Protein 8HHJ (pdb70)

Nearest PDB structures (foldseek):
  8hhj-assembly1_A  TM=1.010E+00  e=1.169E-21  Neisseria meningitidis
  5ho5-assembly1_B  TM=6.424E-01  e=5.620E-02  Magnetospira sp. QH-2
  5hok-assembly1_D-2  TM=6.418E-01  e=5.620E-02  Magnetospira sp. QH-2
  6h5u-assembly2_B  TM=6.075E-01  e=4.919E-02  Magnetospirillum gryphiswaldense
  6g6i-assembly1_A-2  TM=5.290E-01  e=1.250E-01  Magnetospirillum gryphiswaldense

Sequence (200 aa):
LPSWLRVGMNIAMLGMIHSDIRLITVDYEERRRFLKIKNYLSREAITEDHEDMEYLITELWSMCGEYFDEADFECIYSNHSSMELNQINGAVFRRKELIIGTKIHDGAQGKHISGHRNYIEGKSTLNQNINPQELLNGIHSGAYPVISKGARRNPVVDFGYPIGSDGKSGLSTNFGTIHSGKNGVHIVPANPKTIKKVQL

Organism: Neisseria meningitidis (NCBI:txid487)

Foldseek 3Di:
DDPLQLVLLVVLCVPPDDPFFAWWFWDADQVQLEIEIETEGQDDDDVVVVVSVVSSVVSSCVRPVVRHDYYYYYYHHDPDDLVVRVPDPGTSDHDDDDD/DFLDALCLVQQCADPPRPNHDPLAWHFDNPADFNVVSVCDVVVQWDFDDADPPRWTKIQNPDWGTAGSPPRDTARMWTWDQDPSGIHTGGDDVCVVVVDDD

InterPro domains:
  IPR058702 MafI2-like [PF26541] (6-100)

Solvent-accessible surface area: 10085 Å² total; per-residue (Å²): 85,46,89,23,0,114,62,0,0,92,20,1,19,70,71,27,67,52,92,46,2,16,0,0,2,1,58,53,77,117,215,151,31,14,0,36,0,54,3,25,0,39,54,121,42,76,105,84,2,90,52,37,0,51,52,2,0,1,7,0,13,0,3,0,3,15,69,0,68,60,0,57,29,76,24,48,99,10,117,118,67,19,117,88,2,76,117,50,125,16,33,27,52,60,75,205,36,173,155,81,27,86,153,31,52,78,25,7,1,0,40,1,41,74,75,39,203,48,48,52,133,30,7,4,23,6,52,188,133,22,70,18,60,115,5,0,78,8,17,90,91,59,65,44,73,76,77,48,116,0,1,68,188,14,30,0,0,43,8,55,87,71,0,1,39,2,31,63,43,57,94,67,3,47,25,0,0,0,19,54,40,156,94,14,0,3,0,1,0,0,0,27,64,12,26,155,111,117,112,224

Structure (mmCIF, N/CA/C/O backbone):
data_8HHJ
#
_entry.id   8HHJ
#
_cell.length_a   78.667
_cell.length_b   39.792
_cell.length_c   65.547
_cell.angle_alpha   90.00
_cell.angle_beta   109.16
_cell.angle_gamma   90.00
#
_symmetry.space_group_name_H-M   'C 1 2 1'
#
loop_
_entity.id
_entity.type
_entity.pdbx_description
1 polymer 'MafB2 immunity protein'
2 polymer 'MafB2 toxin'
3 water water
#
loop_
_atom_site.group_PDB
_atom_site.id
_atom_site.type_symbol
_atom_site.label_atom_id
_atom_site.label_alt_id
_atom_site.label_comp_id
_atom_site.label_asym_id
_atom_site.label_entity_id
_atom_site.label_seq_id
_atom_site.pdbx_PDB_ins_code
_atom_site.Cartn_x
_atom_site.Cartn_y
_atom_site.Cartn_z
_atom_site.occupancy
_atom_site.B_iso_or_equiv
_atom_site.auth_seq_id
_atom_site.auth_comp_id
_atom_site.auth_asym_id
_atom_site.auth_atom_id
_atom_site.pdbx_PDB_model_num
ATOM 1 N N . LEU A 1 5 ? 29.130 24.565 -2.898 1.00 19.80 5 LEU A N 1
ATOM 2 C CA . LEU A 1 5 ? 29.706 24.573 -1.555 1.00 18.15 5 LEU A CA 1
ATOM 3 C C . LEU A 1 5 ? 30.699 25.694 -1.415 1.00 17.23 5 LEU A C 1
ATOM 4 O O . LEU A 1 5 ? 31.515 25.913 -2.308 1.00 18.29 5 LEU A O 1
ATOM 9 N N . PRO A 1 6 ? 30.673 26.382 -0.277 1.00 16.54 6 PRO A N 1
ATOM 10 C CA . PRO A 1 6 ? 31.658 27.441 -0.045 1.00 16.39 6 PRO A CA 1
ATOM 11 C C . PRO A 1 6 ? 33.064 26.879 0.103 1.00 14.52 6 PRO A C 1
ATOM 12 O O . PRO A 1 6 ? 33.279 25.756 0.574 1.00 14.18 6 PRO A O 1
ATOM 16 N N . SER A 1 7 ? 34.041 27.690 -0.298 1.00 16.82 7 SER A N 1
ATOM 17 C CA . SER A 1 7 ? 35.421 27.220 -0.305 1.00 16.97 7 SER A CA 1
ATOM 18 C C . SER A 1 7 ? 35.907 26.870 1.093 1.00 15.52 7 SER A C 1
ATOM 19 O O . SER A 1 7 ? 36.661 25.905 1.259 1.00 14.93 7 SER A O 1
ATOM 22 N N . TRP A 1 8 ? 35.479 27.621 2.119 1.00 14.14 8 TRP A N 1
ATOM 23 C CA . TRP A 1 8 ? 35.958 27.339 3.471 1.00 13.83 8 TRP A CA 1
ATOM 24 C C . TRP A 1 8 ? 35.608 25.928 3.884 1.00 14.02 8 TRP A C 1
ATOM 25 O O . TRP A 1 8 ? 36.385 25.279 4.595 1.00 12.93 8 TRP A O 1
ATOM 36 N N . LEU A 1 9 ? 34.449 25.443 3.446 1.00 12.88 9 LEU A N 1
ATOM 37 C CA . LEU A 1 9 ? 33.971 24.133 3.856 1.00 13.42 9 LEU A CA 1
ATOM 38 C C . LEU A 1 9 ? 34.711 23.029 3.119 1.00 13.27 9 LEU A C 1
ATOM 39 O O . LEU A 1 9 ? 35.051 22.004 3.720 1.00 12.43 9 LEU A O 1
ATOM 44 N N . ARG A 1 10 ? 35.041 23.244 1.847 1.00 11.92 10 ARG A N 1
ATOM 45 C CA . ARG A 1 10 ? 35.859 22.261 1.143 1.00 11.31 10 ARG A CA 1
ATOM 46 C C . ARG A 1 10 ? 37.278 22.218 1.709 1.00 12.14 10 ARG A C 1
ATOM 47 O O . ARG A 1 10 ? 37.868 21.132 1.829 1.00 11.67 10 ARG A O 1
ATOM 55 N N . VAL A 1 11 ? 37.834 23.376 2.093 1.00 11.60 11 VAL A N 1
ATOM 56 C CA . VAL A 1 11 ? 39.148 23.397 2.749 1.00 12.38 11 VAL A CA 1
ATOM 57 C C . VAL A 1 11 ? 39.089 22.657 4.078 1.00 11.44 11 VAL A C 1
ATOM 58 O O . VAL A 1 11 ? 39.903 21.762 4.357 1.00 11.70 11 VAL A O 1
ATOM 62 N N . GLY A 1 12 ? 38.118 23.020 4.923 1.00 12.37 12 GLY A N 1
ATOM 63 C CA . GLY A 1 12 ? 38.034 22.411 6.240 1.00 12.95 12 GLY A CA 1
ATOM 64 C C . GLY A 1 12 ? 37.829 20.911 6.180 1.00 11.01 12 GLY A C 1
ATOM 65 O O . GLY A 1 12 ? 38.478 20.165 6.915 1.00 11.56 12 GLY A O 1
ATOM 66 N N . MET A 1 13 ? 36.938 20.449 5.297 1.00 11.52 13 MET A N 1
ATOM 67 C CA . MET A 1 13 ? 36.726 19.010 5.145 1.00 11.79 13 MET A CA 1
ATOM 68 C C . MET A 1 13 ? 37.944 18.320 4.541 1.00 11.24 13 MET A C 1
ATOM 69 O O . MET A 1 13 ? 38.274 17.188 4.925 1.00 12.21 13 MET A O 1
ATOM 74 N N . ASN A 1 14 ? 38.629 18.974 3.601 1.00 11.80 14 ASN A N 1
ATOM 75 C CA . ASN A 1 14 ? 39.835 18.376 3.036 1.00 11.68 14 ASN A CA 1
ATOM 76 C C . ASN A 1 14 ? 40.848 18.044 4.127 1.00 12.19 14 ASN A C 1
ATOM 77 O O . ASN A 1 14 ? 41.431 16.953 4.135 1.00 12.23 14 ASN A O 1
ATOM 82 N N . ILE A 1 15 ? 41.079 18.979 5.054 1.00 11.75 15 ILE A N 1
ATOM 83 C CA . ILE A 1 15 ? 42.044 18.754 6.127 1.00 11.21 15 ILE A CA 1
ATOM 84 C C . ILE A 1 15 ? 41.495 17.759 7.141 1.00 12.40 15 ILE A C 1
ATOM 85 O O . ILE A 1 15 ? 42.195 16.834 7.573 1.00 13.08 15 ILE A O 1
ATOM 90 N N . ALA A 1 16 ? 40.236 17.930 7.545 1.00 12.10 16 ALA A N 1
ATOM 91 C CA . ALA A 1 16 ? 39.683 17.070 8.586 1.00 12.02 16 ALA A CA 1
ATOM 92 C C . ALA A 1 16 ? 39.586 15.622 8.142 1.00 13.03 16 ALA A C 1
ATOM 93 O O . ALA A 1 16 ? 39.699 14.716 8.978 1.00 13.87 16 ALA A O 1
ATOM 95 N N . MET A 1 17 ? 39.367 15.372 6.852 1.00 12.69 17 MET A N 1
ATOM 96 C CA . MET A 1 17 ? 39.257 13.989 6.401 1.00 10.75 17 MET A CA 1
ATOM 97 C C . MET A 1 17 ? 40.604 13.285 6.295 1.00 11.97 17 MET A C 1
ATOM 98 O O . MET A 1 17 ? 40.621 12.053 6.119 1.00 12.40 17 MET A O 1
ATOM 103 N N . LEU A 1 18 ? 41.724 14.009 6.410 1.00 11.64 18 LEU A N 1
ATOM 104 C CA . LEU A 1 18 ? 43.028 13.352 6.399 1.00 12.38 18 LEU A CA 1
ATOM 105 C C . LEU A 1 18 ? 43.096 12.326 7.521 1.00 11.65 18 LEU A C 1
ATOM 106 O O . LEU A 1 18 ? 42.836 12.638 8.687 1.00 13.38 18 LEU A O 1
ATOM 111 N N . GLY A 1 19 ? 43.387 11.090 7.147 1.00 11.29 19 GLY A N 1
ATOM 112 C CA . GLY A 1 19 ? 43.573 10.014 8.092 1.00 11.46 19 GLY A CA 1
ATOM 113 C C . GLY A 1 19 ? 42.322 9.305 8.566 1.00 12.82 19 GLY A C 1
ATOM 114 O O . GLY A 1 19 ? 42.438 8.410 9.411 1.00 15.46 19 GLY A O 1
ATOM 115 N N . MET A 1 20 ? 41.131 9.649 8.062 1.00 12.66 20 MET A N 1
ATOM 116 C CA . MET A 1 20 ? 39.939 8.920 8.475 1.00 12.92 20 MET A CA 1
ATOM 117 C C . MET A 1 20 ? 39.158 8.296 7.326 1.00 13.62 20 MET A C 1
ATOM 118 O O . MET A 1 20 ? 38.125 7.669 7.590 1.00 14.17 20 MET A O 1
ATOM 123 N N . ILE A 1 21 ? 39.628 8.396 6.082 1.00 12.77 21 ILE A N 1
ATOM 124 C CA . ILE A 1 21 ? 38.937 7.755 4.964 1.00 12.29 21 ILE A CA 1
ATOM 125 C C . ILE A 1 21 ? 39.360 6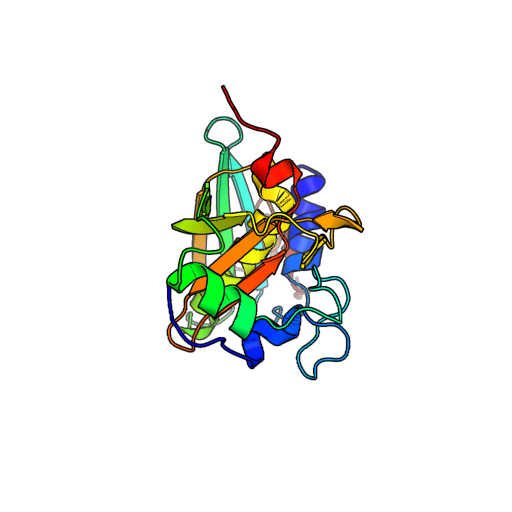.294 4.882 1.00 14.53 21 ILE A C 1
ATOM 126 O O . ILE A 1 21 ? 40.530 5.988 4.645 1.00 16.25 21 ILE A O 1
ATOM 131 N N . HIS A 1 22 ? 38.394 5.394 5.017 1.00 15.49 22 HIS A N 1
ATOM 132 C CA . HIS A 1 22 ? 38.623 3.966 4.843 1.00 15.83 22 HIS A CA 1
ATOM 133 C C . HIS A 1 22 ? 37.811 3.467 3.651 1.00 15.46 22 HIS A C 1
ATOM 134 O O . HIS A 1 22 ? 36.949 4.169 3.112 1.00 14.73 22 HIS A O 1
ATOM 141 N N . SER A 1 23 ? 38.084 2.217 3.264 1.00 18.51 23 SER A N 1
ATOM 142 C CA . SER A 1 23 ? 37.601 1.686 1.996 1.00 18.13 23 SER A CA 1
ATOM 143 C C . SER A 1 23 ? 36.087 1.507 1.947 1.00 17.28 23 SER A C 1
ATOM 144 O O . SER A 1 23 ? 35.540 1.367 0.852 1.00 18.87 23 SER A O 1
ATOM 147 N N . ASP A 1 24 ? 35.403 1.507 3.085 1.00 16.88 24 ASP A N 1
ATOM 148 C CA . ASP A 1 24 ? 33.960 1.323 3.093 1.00 17.01 24 ASP A CA 1
ATOM 149 C C . ASP A 1 24 ? 33.190 2.633 3.047 1.00 14.58 24 ASP A C 1
ATOM 150 O O . ASP A 1 24 ? 31.958 2.612 3.091 1.00 17.14 24 ASP A O 1
ATOM 155 N N . ILE A 1 25 ? 33.872 3.779 2.988 1.00 13.52 25 ILE A N 1
ATOM 156 C CA . ILE A 1 25 ? 33.170 5.044 2.777 1.00 13.37 25 ILE A CA 1
ATOM 157 C C . ILE A 1 25 ? 32.938 5.235 1.287 1.00 13.04 25 ILE A C 1
ATOM 158 O O . ILE A 1 25 ? 33.890 5.307 0.500 1.00 14.26 25 ILE A O 1
ATOM 163 N N . ARG A 1 26 ? 31.670 5.346 0.894 1.00 13.35 26 ARG A N 1
ATOM 164 C CA . ARG A 1 26 ? 31.345 5.595 -0.506 1.00 14.36 26 ARG A CA 1
ATOM 165 C C . ARG A 1 26 ? 31.284 7.084 -0.839 1.00 13.10 26 ARG A C 1
ATOM 166 O O . ARG A 1 26 ? 31.664 7.487 -1.946 1.00 13.59 26 ARG A O 1
ATOM 174 N N . LEU A 1 27 ? 30.811 7.906 0.101 1.00 11.69 27 LEU A N 1
ATOM 175 C CA . LEU A 1 27 ? 30.443 9.286 -0.171 1.00 11.84 27 LEU A CA 1
ATOM 176 C C . LEU A 1 27 ? 30.327 10.000 1.167 1.00 11.20 27 LEU A C 1
ATOM 177 O O . LEU A 1 27 ? 29.745 9.457 2.103 1.00 13.08 27 LEU A O 1
ATOM 182 N N . ILE A 1 28 ? 30.888 11.206 1.262 1.00 13.67 28 ILE A N 1
ATOM 183 C CA . ILE A 1 28 ? 30.608 12.101 2.380 1.00 11.95 28 ILE A CA 1
ATOM 184 C C . ILE A 1 28 ? 30.056 13.379 1.787 1.00 12.41 28 ILE A C 1
ATOM 185 O O . ILE A 1 28 ? 30.663 13.949 0.877 1.00 13.04 28 ILE A O 1
ATOM 190 N N . THR A 1 29 ? 28.884 13.785 2.259 1.00 11.80 29 THR A N 1
ATOM 191 C CA . THR A 1 29 ? 28.274 15.045 1.854 1.00 12.92 29 THR A CA 1
ATOM 192 C C . THR A 1 29 ? 28.179 15.985 3.041 1.00 13.06 29 THR A C 1
ATOM 193 O O . THR A 1 29 ? 28.162 15.567 4.203 1.00 12.97 29 THR A O 1
ATOM 197 N N . VAL A 1 30 ? 28.085 17.271 2.724 1.00 13.87 30 VAL A N 1
ATOM 198 C CA . VAL A 1 30 ? 27.839 18.305 3.714 1.00 12.78 30 VAL A CA 1
ATOM 199 C C . VAL A 1 30 ? 26.727 19.200 3.201 1.00 14.93 30 VAL A C 1
ATOM 200 O O . VAL A 1 30 ? 26.713 19.571 2.025 1.00 17.47 30 VAL A O 1
ATOM 204 N N . ASP A 1 31 ? 25.779 19.499 4.073 1.00 15.72 31 ASP A N 1
ATOM 205 C CA . ASP A 1 31 ? 24.716 20.457 3.802 1.00 16.07 31 ASP A CA 1
ATOM 206 C C . ASP A 1 31 ? 24.921 21.621 4.754 1.00 16.05 31 ASP A C 1
ATOM 207 O O . ASP A 1 31 ? 24.937 21.425 5.971 1.00 17.36 31 ASP A O 1
ATOM 212 N N . TYR A 1 32 ? 25.110 22.815 4.199 1.00 16.18 32 TYR A N 1
ATOM 213 C CA . TYR A 1 32 ? 25.374 24.019 4.980 1.00 14.96 32 TYR A CA 1
ATOM 214 C C . TYR A 1 32 ? 24.130 24.896 4.995 1.00 16.31 32 TYR A C 1
ATOM 215 O O . TYR A 1 32 ? 23.660 25.328 3.936 1.00 18.09 32 TYR A O 1
ATOM 224 N N . GLU A 1 33 ? 23.620 25.168 6.191 1.00 15.40 33 GLU A N 1
ATOM 225 C CA . GLU A 1 33 ? 22.482 26.067 6.387 1.00 16.26 33 GLU A CA 1
ATOM 226 C C . GLU A 1 33 ? 23.025 27.371 6.964 1.00 16.85 33 GLU A C 1
ATOM 227 O O . GLU A 1 33 ? 23.291 27.468 8.165 1.00 17.21 33 GLU A O 1
ATOM 233 N N . GLU A 1 34 ? 23.166 28.386 6.101 1.00 18.21 34 GLU A N 1
ATOM 234 C CA . GLU A 1 34 ? 23.927 29.580 6.460 1.00 20.65 34 GLU A CA 1
ATOM 235 C C . GLU A 1 34 ? 23.199 30.438 7.487 1.00 20.68 34 GLU A C 1
ATOM 236 O O . GLU A 1 34 ? 23.831 31.008 8.384 1.00 24.40 34 GLU A O 1
ATOM 242 N N . ARG A 1 35 ? 21.879 30.571 7.362 1.00 20.25 35 ARG A N 1
ATOM 243 C CA . ARG A 1 35 ? 21.148 31.424 8.294 1.00 22.73 35 ARG A CA 1
ATOM 244 C C . ARG A 1 35 ? 21.124 30.813 9.686 1.00 21.40 35 ARG A C 1
ATOM 245 O O . ARG A 1 35 ? 21.284 31.514 10.694 1.00 21.20 35 ARG A O 1
ATOM 253 N N . ARG A 1 36 ? 20.940 29.504 9.754 1.00 18.43 36 ARG A N 1
ATOM 254 C CA . ARG A 1 36 ? 20.975 28.769 11.001 1.00 20.05 36 ARG A CA 1
ATOM 255 C C . ARG A 1 36 ? 22.398 28.551 11.500 1.00 18.58 36 ARG A C 1
ATOM 256 O O . ARG A 1 36 ? 22.582 28.231 12.678 1.00 22.16 36 ARG A O 1
ATOM 264 N N . ARG A 1 37 ? 23.399 28.737 10.631 1.00 18.23 37 ARG A N 1
ATOM 265 C CA . ARG A 1 37 ? 24.803 28.454 10.949 1.00 19.57 37 ARG A CA 1
ATOM 266 C C . ARG A 1 37 ? 24.959 27.013 11.430 1.00 17.57 37 ARG A C 1
ATOM 267 O O . ARG A 1 37 ? 25.495 26.728 12.507 1.00 15.40 37 ARG A O 1
ATOM 275 N N . PHE A 1 38 ? 24.478 26.096 10.604 1.00 16.62 38 PHE A N 1
ATOM 276 C CA . PHE A 1 38 ? 24.371 24.691 10.944 1.00 17.25 38 PHE A CA 1
ATOM 277 C C . PHE A 1 38 ? 24.896 23.869 9.779 1.00 14.42 38 PHE A C 1
ATOM 278 O O . PHE A 1 38 ? 24.701 24.235 8.615 1.00 15.98 38 PHE A O 1
ATOM 286 N N . LEU A 1 39 ? 25.569 22.763 10.100 1.00 13.67 39 LEU A N 1
ATOM 287 C CA . LEU A 1 39 ? 26.136 21.846 9.117 1.00 15.61 39 LEU A CA 1
ATOM 288 C C . LEU A 1 39 ? 25.581 20.453 9.370 1.00 15.28 39 LEU A C 1
ATOM 289 O O . LEU A 1 39 ? 25.568 19.992 10.516 1.00 15.02 39 LEU A O 1
ATOM 294 N N . LYS A 1 40 ? 25.162 19.770 8.308 1.00 14.72 40 LYS A N 1
ATOM 295 C CA . LYS A 1 40 ? 24.767 18.369 8.377 1.00 17.08 40 LYS A CA 1
ATOM 296 C C . LYS A 1 40 ? 25.733 17.550 7.529 1.00 16.77 40 LYS A C 1
ATOM 297 O O . LYS A 1 40 ? 25.822 17.766 6.318 1.00 16.63 40 LYS A O 1
ATOM 303 N N . ILE A 1 41 ? 26.439 16.608 8.153 1.00 14.84 41 ILE A N 1
ATOM 304 C CA . ILE A 1 41 ? 27.416 15.767 7.462 1.00 15.56 41 ILE A CA 1
ATOM 305 C C . ILE A 1 41 ? 26.862 14.352 7.361 1.00 15.51 41 ILE A C 1
ATOM 306 O O . ILE A 1 41 ? 26.474 13.762 8.374 1.00 16.82 41 ILE A O 1
ATOM 311 N N . LYS A 1 42 ? 26.841 13.795 6.150 1.00 14.55 42 LYS A N 1
ATOM 312 C CA . LYS A 1 42 ? 26.355 12.439 5.939 1.00 14.24 42 LYS A CA 1
ATOM 313 C C . LYS A 1 42 ? 27.461 11.560 5.373 1.00 12.80 42 LYS A C 1
ATOM 314 O O . LYS A 1 42 ? 28.106 11.917 4.383 1.00 14.46 42 LYS A O 1
ATOM 320 N N . ASN A 1 43 ? 27.659 10.406 6.004 1.00 14.37 43 ASN A N 1
ATOM 321 C CA . ASN A 1 43 ? 28.693 9.441 5.661 1.00 13.38 43 ASN A CA 1
ATOM 322 C C . ASN A 1 43 ? 27.976 8.205 5.129 1.00 14.47 43 ASN A C 1
ATOM 323 O O . ASN A 1 43 ? 27.348 7.464 5.896 1.00 15.85 43 ASN A O 1
ATOM 328 N N . TYR A 1 44 ? 28.050 8.006 3.816 1.00 12.63 44 TYR A N 1
ATOM 329 C CA . TYR A 1 44 ? 27.415 6.877 3.145 1.00 13.65 44 TYR A CA 1
ATOM 330 C C . TYR A 1 44 ? 28.416 5.730 3.064 1.00 14.44 44 TYR A C 1
ATOM 331 O O . TYR A 1 44 ? 29.452 5.849 2.400 1.00 14.15 44 TYR A O 1
ATOM 340 N N . LEU A 1 45 ? 28.085 4.618 3.711 1.00 15.52 45 LEU A N 1
ATOM 341 C CA . LEU A 1 45 ? 28.956 3.464 3.875 1.00 15.29 45 LEU A CA 1
ATOM 342 C C . LEU A 1 45 ? 28.458 2.275 3.061 1.00 16.61 45 LEU A C 1
ATOM 343 O O . LEU A 1 45 ? 27.267 2.147 2.777 1.00 17.30 45 LEU A O 1
ATOM 348 N N . SER A 1 46 ? 29.387 1.384 2.711 1.00 15.54 46 SER A N 1
ATOM 349 C CA . SER A 1 46 ? 29.035 0.145 2.017 1.00 16.80 46 SER A CA 1
ATOM 350 C C . SER A 1 46 ? 28.780 -1.005 2.986 1.00 23.52 46 SER A C 1
ATOM 351 O O . SER A 1 46 ? 28.800 -2.177 2.578 1.00 23.95 46 SER A O 1
ATOM 354 N N . ARG A 1 47 ? 28.532 -0.682 4.250 1.00 19.90 47 ARG A N 1
ATOM 355 C CA . ARG A 1 47 ? 28.269 -1.637 5.317 1.00 22.35 47 ARG A CA 1
ATOM 356 C C . ARG A 1 47 ? 27.468 -0.911 6.390 1.00 22.82 47 ARG A C 1
ATOM 357 O O . ARG A 1 47 ? 27.378 0.320 6.396 1.00 20.09 47 ARG A O 1
ATOM 365 N N . GLU A 1 48 ? 26.894 -1.688 7.305 1.00 23.02 48 GLU A N 1
ATOM 366 C CA . GLU A 1 48 ? 26.262 -1.122 8.489 1.00 24.64 48 GLU A CA 1
ATOM 367 C C . GLU A 1 48 ? 27.259 -0.279 9.271 1.00 20.77 48 GLU A C 1
ATOM 368 O O . GLU A 1 48 ? 28.454 -0.580 9.321 1.00 19.50 48 GLU A O 1
ATOM 374 N N . ALA A 1 49 ? 26.754 0.787 9.886 1.00 19.56 49 ALA A N 1
ATOM 375 C CA . ALA A 1 49 ? 27.608 1.644 10.694 1.00 17.28 49 ALA A CA 1
ATOM 376 C C . ALA A 1 49 ? 28.095 0.911 11.941 1.00 19.90 49 ALA A C 1
ATOM 377 O O . ALA A 1 49 ? 27.411 0.041 12.492 1.00 20.07 49 ALA A O 1
ATOM 379 N N . ILE A 1 50 ? 29.291 1.286 12.383 1.00 18.53 50 ILE A N 1
ATOM 380 C CA . ILE A 1 50 ? 29.886 0.781 13.610 1.00 18.33 50 ILE A CA 1
ATOM 381 C C . ILE A 1 50 ? 30.210 1.971 14.523 1.00 17.72 50 ILE A C 1
ATOM 382 O O . ILE A 1 50 ? 30.205 3.136 14.101 1.00 19.08 50 ILE A O 1
ATOM 387 N N . THR A 1 51 ? 30.490 1.666 15.792 1.00 17.49 51 THR A N 1
ATOM 388 C CA . THR A 1 51 ? 30.735 2.746 16.748 1.00 18.02 51 THR A CA 1
ATOM 389 C C . THR A 1 51 ? 31.943 3.582 16.351 1.00 20.51 51 THR A C 1
ATOM 390 O O . THR A 1 51 ? 31.961 4.792 16.602 1.00 18.20 51 THR A O 1
ATOM 394 N N . GLU A 1 52 ? 32.952 2.966 15.731 1.00 19.09 52 GLU A N 1
ATOM 395 C CA . GLU A 1 52 ? 34.122 3.723 15.299 1.00 17.70 52 GLU A CA 1
ATOM 396 C C . GLU A 1 52 ? 33.755 4.766 14.245 1.00 18.38 52 GLU A C 1
ATOM 397 O O . GLU A 1 52 ? 34.417 5.810 14.158 1.00 17.06 52 GLU A O 1
ATOM 403 N N . ASP A 1 53 ? 32.702 4.529 13.459 1.00 17.21 53 ASP A N 1
ATOM 404 C CA . ASP A 1 53 ? 32.238 5.557 12.527 1.00 16.41 53 ASP A CA 1
ATOM 405 C C . ASP A 1 53 ? 31.749 6.785 13.278 1.00 18.72 53 ASP A C 1
ATOM 406 O O . ASP A 1 53 ? 32.049 7.922 12.896 1.00 17.26 53 ASP A O 1
ATOM 411 N N . HIS A 1 54 ? 30.959 6.579 14.332 1.00 18.07 54 HIS A N 1
ATOM 412 C CA . HIS A 1 54 ? 30.466 7.719 15.098 1.00 18.01 54 HIS A CA 1
ATOM 413 C C . HIS A 1 54 ? 31.606 8.458 15.786 1.00 18.77 54 HIS A C 1
ATOM 414 O O . HIS A 1 54 ? 31.617 9.694 15.814 1.00 17.69 54 HIS A O 1
ATOM 421 N N . GLU A 1 55 ? 32.578 7.727 16.338 1.00 16.59 55 GLU A N 1
ATOM 422 C CA . GLU A 1 55 ? 33.754 8.370 16.918 1.00 16.73 55 GLU A CA 1
ATOM 423 C C . GLU A 1 55 ? 34.489 9.200 15.873 1.00 15.14 55 GLU A C 1
ATOM 424 O O . GLU A 1 55 ? 34.848 10.357 16.124 1.00 14.85 55 GLU A O 1
ATOM 430 N N . ASP A 1 56 ? 34.726 8.620 14.691 1.00 15.36 56 ASP A N 1
ATOM 431 C CA . ASP A 1 56 ? 35.441 9.341 13.641 1.00 17.06 56 ASP A CA 1
ATOM 432 C C . ASP A 1 56 ? 34.694 10.607 13.235 1.00 15.07 56 ASP A C 1
ATOM 433 O O . ASP A 1 56 ? 35.315 11.650 12.994 1.00 14.49 56 ASP A O 1
ATOM 438 N N . MET A 1 57 ? 33.362 10.550 13.166 1.00 13.53 57 MET A N 1
ATOM 439 C CA . MET A 1 57 ? 32.607 11.748 12.807 1.00 13.76 57 MET A CA 1
ATOM 440 C C . MET A 1 57 ? 32.685 12.808 13.900 1.00 14.00 57 MET A C 1
ATOM 441 O O . MET A 1 57 ? 32.762 14.005 13.600 1.00 12.98 57 MET A O 1
ATOM 446 N N . GLU A 1 58 ? 32.676 12.392 15.171 1.00 12.76 58 GLU A N 1
ATOM 447 C CA . GLU A 1 58 ? 32.852 13.358 16.256 1.00 12.69 58 GLU A CA 1
ATOM 448 C C . GLU A 1 58 ? 34.228 14.006 16.191 1.00 12.78 58 GLU A C 1
ATOM 449 O O . GLU A 1 58 ? 34.355 15.228 16.346 1.00 14.29 58 GLU A O 1
ATOM 455 N N . TYR A 1 59 ? 35.276 13.211 15.964 1.00 14.36 59 TYR A N 1
ATOM 456 C CA . TYR A 1 59 ? 36.610 13.778 15.788 1.00 13.38 59 TYR A CA 1
ATOM 457 C C . TYR A 1 59 ? 36.635 14.778 14.642 1.00 12.89 59 TYR A C 1
ATOM 458 O O . TYR A 1 59 ? 37.226 15.860 14.750 1.00 13.47 59 TYR A O 1
ATOM 467 N N . LEU A 1 60 ? 36.020 14.403 13.520 1.00 13.16 60 LEU A N 1
ATOM 468 C CA . LEU A 1 60 ? 35.986 15.259 12.342 1.00 11.92 60 LEU A CA 1
ATOM 469 C C . LEU A 1 60 ? 35.290 16.586 12.624 1.00 13.03 60 LEU A C 1
ATOM 470 O O . LEU A 1 60 ? 35.795 17.648 12.238 1.00 13.30 60 LEU A O 1
ATOM 475 N N . ILE A 1 61 ? 34.144 16.557 13.309 1.00 13.00 61 ILE A N 1
ATOM 476 C CA . ILE A 1 61 ? 33.433 17.804 13.579 1.00 11.26 61 ILE A CA 1
ATOM 477 C C . ILE A 1 61 ? 34.228 18.688 14.532 1.00 11.28 61 ILE A C 1
ATOM 478 O O . ILE A 1 61 ? 34.283 19.903 14.354 1.00 13.72 61 ILE A O 1
ATOM 483 N N . THR A 1 62 ? 34.882 18.098 15.532 1.00 12.87 62 THR A N 1
ATOM 484 C CA . THR A 1 62 ? 35.727 18.890 16.423 1.00 12.46 62 THR A CA 1
ATOM 485 C C . THR A 1 62 ? 36.813 19.613 15.637 1.00 12.21 62 THR A C 1
ATOM 486 O O . THR A 1 62 ? 37.044 20.815 15.832 1.00 12.32 62 THR A O 1
ATOM 490 N N . GLU A 1 63 ? 37.491 18.893 14.739 1.00 11.59 63 GLU A N 1
ATOM 491 C CA . GLU A 1 63 ? 38.522 19.511 13.913 1.00 12.14 63 GLU A CA 1
ATOM 492 C C . GLU A 1 63 ? 37.930 20.590 13.025 1.00 11.72 63 GLU A C 1
ATOM 493 O O . GLU A 1 63 ? 38.484 21.683 12.885 1.00 13.19 63 GLU A O 1
ATOM 499 N N . LEU A 1 64 ? 36.837 20.258 12.346 1.00 12.14 64 LEU A N 1
ATOM 500 C CA . LEU A 1 64 ? 36.238 21.184 11.399 1.00 10.86 64 LEU A CA 1
ATOM 501 C C . LEU A 1 64 ? 35.785 22.463 12.082 1.00 13.55 64 LEU A C 1
ATOM 502 O O . LEU A 1 64 ? 35.967 23.563 11.539 1.00 12.85 64 LEU A O 1
ATOM 507 N N . TRP A 1 65 ? 35.164 22.338 13.257 1.00 11.77 65 TRP A N 1
ATOM 508 C CA . TRP A 1 65 ? 34.705 23.529 13.954 1.00 13.02 65 TRP A CA 1
ATOM 509 C C . TRP A 1 65 ? 35.887 24.331 14.473 1.00 13.05 65 TRP A C 1
ATOM 510 O O . TRP A 1 65 ? 35.875 25.567 14.436 1.00 13.47 65 TRP A O 1
ATOM 521 N N . SER A 1 66 ? 36.935 23.647 14.927 1.00 12.22 66 SER A N 1
ATOM 522 C CA . SER A 1 66 ? 38.115 24.371 15.394 1.00 12.08 66 SER A CA 1
ATOM 523 C C . SER A 1 66 ? 38.735 25.211 14.280 1.00 13.82 66 SER A C 1
ATOM 524 O O . SER A 1 66 ? 39.238 26.313 14.536 1.00 14.10 66 SER A O 1
ATOM 527 N N . MET A 1 67 ? 38.663 24.743 13.036 1.00 13.38 67 MET A N 1
ATOM 528 C CA . MET A 1 67 ? 39.199 25.486 11.901 1.00 13.98 67 MET A CA 1
ATOM 529 C C . MET A 1 67 ? 38.212 26.471 11.289 1.00 12.83 67 MET A C 1
ATOM 530 O O . MET A 1 67 ? 38.640 27.496 10.755 1.00 16.33 67 MET A O 1
ATOM 535 N N . CYS A 1 68 ? 36.912 26.170 11.326 1.00 12.35 68 CYS A N 1
ATOM 536 C CA . CYS A 1 68 ? 35.931 26.842 10.477 1.00 11.24 68 CYS A CA 1
ATOM 537 C C . CYS A 1 68 ? 34.705 27.299 11.250 1.00 13.53 68 CYS A C 1
ATOM 538 O O . CYS A 1 68 ? 33.714 27.699 10.627 1.00 14.79 68 CYS A O 1
ATOM 541 N N . GLY A 1 69 ? 34.761 27.293 12.584 1.00 14.65 69 GLY A N 1
ATOM 542 C CA . GLY A 1 69 ? 33.619 27.635 13.415 1.00 13.85 69 GLY A CA 1
ATOM 543 C C . GLY A 1 69 ? 33.153 29.075 13.307 1.00 14.95 69 GLY A C 1
ATOM 544 O O . GLY A 1 69 ? 32.060 29.385 13.793 1.00 16.72 69 GLY A O 1
ATOM 545 N N . GLU A 1 70 ? 33.937 29.958 12.692 1.00 15.16 70 GLU A N 1
ATOM 546 C CA . GLU A 1 70 ? 33.390 31.285 12.412 1.00 15.68 70 GLU A CA 1
ATOM 547 C C . GLU A 1 70 ? 32.170 31.204 11.499 1.00 16.78 70 GLU A C 1
ATOM 548 O O . GLU A 1 70 ? 31.349 32.131 11.492 1.00 18.09 70 GLU A O 1
ATOM 554 N N . TYR A 1 71 ? 32.019 30.108 10.749 1.00 14.89 71 TYR A N 1
ATOM 555 C CA . TYR A 1 71 ? 30.929 29.949 9.794 1.00 16.00 71 TYR A CA 1
ATOM 556 C C . TYR A 1 71 ? 29.779 29.091 10.302 1.00 15.40 71 TYR A C 1
ATOM 557 O O . TYR A 1 71 ? 28.707 29.091 9.680 1.00 18.83 71 TYR A O 1
ATOM 566 N N . PHE A 1 72 ? 29.964 28.331 11.379 1.00 13.37 72 PHE A N 1
ATOM 567 C CA . PHE A 1 72 ? 28.871 27.493 11.851 1.00 15.19 72 PHE A CA 1
ATOM 568 C C . PHE A 1 72 ? 29.020 27.249 13.343 1.00 15.87 72 PHE A C 1
ATOM 569 O O . PHE A 1 72 ? 30.133 27.135 13.871 1.00 16.21 72 PHE A O 1
ATOM 577 N N . ASP A 1 73 ? 27.876 27.166 14.016 1.00 16.83 73 ASP A N 1
ATOM 578 C CA . ASP A 1 73 ? 27.817 26.990 15.461 1.00 16.87 73 ASP A CA 1
ATOM 579 C C . ASP A 1 73 ? 27.499 25.571 15.886 1.00 18.01 73 ASP A C 1
ATOM 580 O O . ASP A 1 73 ? 27.908 25.160 16.976 1.00 20.60 73 ASP A O 1
ATOM 585 N N . GLU A 1 74 ? 26.762 24.825 15.068 1.00 14.93 74 GLU A N 1
ATOM 586 C CA . GLU A 1 74 ? 26.368 23.470 15.405 1.00 17.65 74 GLU A CA 1
ATOM 587 C C . GLU A 1 74 ? 26.466 22.606 14.166 1.00 15.02 74 GLU A C 1
ATOM 588 O O . GLU A 1 74 ? 26.457 23.094 13.034 1.00 15.06 74 GLU A O 1
ATOM 594 N N . ALA A 1 75 ? 26.561 21.307 14.408 1.00 14.93 75 ALA A N 1
ATOM 595 C CA . ALA A 1 75 ? 26.635 20.327 13.343 1.00 16.06 75 ALA A CA 1
ATOM 596 C C . ALA A 1 75 ? 26.058 19.016 13.843 1.00 17.93 75 ALA A C 1
ATOM 597 O O . ALA A 1 75 ? 26.137 18.701 15.029 1.00 20.32 75 ALA A O 1
ATOM 599 N N . ASP A 1 76 ? 25.453 18.273 12.926 1.00 15.86 76 ASP A N 1
ATOM 600 C CA . ASP A 1 76 ? 24.983 16.919 13.173 1.00 16.96 76 ASP A CA 1
ATOM 601 C C . ASP A 1 76 ? 25.550 16.023 12.087 1.00 15.72 76 ASP A C 1
ATOM 602 O O . A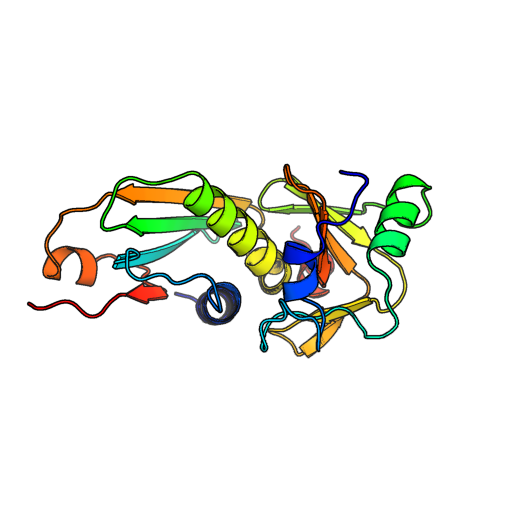SP A 1 76 ? 26.016 16.498 11.050 1.00 16.18 76 ASP A O 1
ATOM 607 N N . PHE A 1 77 ? 25.520 14.714 12.327 1.00 16.33 77 PHE A N 1
ATOM 608 C CA . PHE A 1 77 ? 25.975 13.786 11.307 1.00 15.41 77 PHE A CA 1
ATOM 609 C C . PHE A 1 77 ? 25.059 12.578 11.278 1.00 14.74 77 PHE A C 1
ATOM 610 O O . PHE A 1 77 ? 24.319 12.309 12.225 1.00 16.95 77 PHE A O 1
ATOM 618 N N . GLU A 1 78 ? 25.132 11.853 10.162 1.00 16.70 78 GLU A N 1
ATOM 619 C CA . GLU A 1 78 ? 24.469 10.571 9.973 1.00 16.56 78 GLU A CA 1
ATOM 620 C C . GLU A 1 78 ? 25.450 9.633 9.297 1.00 17.86 78 GLU A C 1
ATOM 621 O O . GLU A 1 78 ? 26.174 10.044 8.388 1.00 18.36 78 GLU A O 1
ATOM 627 N N . CYS A 1 79 ? 25.492 8.385 9.755 1.00 17.55 79 CYS A N 1
ATOM 628 C CA . CYS A 1 79 ? 26.210 7.323 9.061 1.00 17.65 79 CYS A CA 1
ATOM 629 C C . CYS A 1 79 ? 25.165 6.404 8.449 1.00 22.47 79 CYS A C 1
ATOM 630 O O . CYS A 1 79 ? 24.333 5.845 9.173 1.00 25.00 79 CYS A O 1
ATOM 633 N N . ILE A 1 80 ? 25.206 6.266 7.125 1.00 19.34 80 ILE A N 1
ATOM 634 C CA . ILE A 1 80 ? 24.146 5.638 6.340 1.00 20.66 80 ILE A CA 1
ATOM 635 C C . ILE A 1 80 ? 24.731 4.449 5.591 1.00 18.78 80 ILE A C 1
ATOM 636 O O . ILE A 1 80 ? 25.662 4.607 4.794 1.00 21.59 80 ILE A O 1
ATOM 641 N N . TYR A 1 81 ? 24.158 3.266 5.810 1.00 19.44 81 TYR A N 1
ATOM 642 C CA . TYR A 1 81 ? 24.448 2.114 4.962 1.00 20.91 81 TYR A CA 1
ATOM 643 C C . TYR A 1 81 ? 23.670 2.272 3.659 1.00 21.85 81 TYR A C 1
ATOM 644 O O . TYR A 1 81 ? 22.437 2.285 3.671 1.00 22.83 81 TYR A O 1
ATOM 653 N N . SER A 1 82 ? 24.373 2.429 2.542 1.00 18.51 82 SER A N 1
ATOM 654 C CA . SER A 1 82 ? 23.714 2.596 1.251 1.00 20.00 82 SER A CA 1
ATOM 655 C C . SER A 1 82 ? 24.142 1.491 0.306 1.00 20.87 82 SER A C 1
ATOM 656 O O . SER A 1 82 ? 25.336 1.223 0.148 1.00 20.07 82 SER A O 1
ATOM 659 N N . ASN A 1 83 ? 23.158 0.842 -0.305 1.00 19.93 83 ASN A N 1
ATOM 660 C CA . ASN A 1 83 ? 23.395 -0.056 -1.423 1.00 19.82 83 ASN A CA 1
ATOM 661 C C . ASN A 1 83 ? 22.887 0.532 -2.734 1.00 22.31 83 ASN A C 1
ATOM 662 O O . ASN A 1 83 ? 22.716 -0.199 -3.713 1.00 24.09 83 ASN A O 1
ATOM 667 N N . HIS A 1 84 ? 22.652 1.841 -2.780 1.00 20.78 84 HIS A N 1
ATOM 668 C CA . HIS A 1 84 ? 22.191 2.439 -4.021 1.00 21.04 84 HIS A CA 1
ATOM 669 C C . HIS A 1 84 ? 23.301 2.419 -5.069 1.00 17.23 84 HIS A C 1
ATOM 670 O O . HIS A 1 84 ? 24.481 2.215 -4.763 1.00 18.05 84 HIS A O 1
ATOM 677 N N . SER A 1 85 ? 22.898 2.580 -6.329 1.00 16.21 85 SER A N 1
ATOM 678 C CA . SER A 1 85 ? 23.835 2.481 -7.437 1.00 15.13 85 SER A CA 1
ATOM 679 C C . SER A 1 85 ? 24.900 3.566 -7.341 1.00 16.15 85 SER A C 1
ATOM 680 O O . SER A 1 85 ? 24.701 4.623 -6.736 1.00 17.36 85 SER A O 1
ATOM 683 N N . SER A 1 86 ? 26.044 3.282 -7.966 1.00 17.31 86 SER A N 1
ATOM 684 C CA . SER A 1 86 ? 27.090 4.294 -8.074 1.00 15.27 86 SER A CA 1
ATOM 685 C C . SER A 1 86 ? 26.567 5.554 -8.749 1.00 16.67 86 SER A C 1
ATOM 686 O O . SER A 1 86 ? 26.899 6.671 -8.337 1.00 16.95 86 SER A O 1
ATOM 689 N N . MET A 1 87 ? 25.725 5.401 -9.777 1.00 15.84 87 MET A N 1
ATOM 690 C CA . MET A 1 87 ? 25.167 6.566 -10.449 1.00 16.74 87 MET A CA 1
ATOM 691 C C . MET A 1 87 ? 24.375 7.434 -9.484 1.00 18.39 87 MET A C 1
ATOM 692 O O . MET A 1 87 ? 24.511 8.656 -9.499 1.00 19.46 87 MET A O 1
ATOM 697 N N . GLU A 1 88 ? 23.580 6.827 -8.606 1.00 14.91 88 GLU A N 1
ATOM 698 C CA . GLU A 1 88 ? 22.780 7.613 -7.671 1.00 15.22 88 GLU A CA 1
ATOM 699 C C . GLU A 1 88 ? 23.661 8.402 -6.701 1.00 15.37 88 GLU A C 1
ATOM 700 O O . GLU A 1 88 ? 23.425 9.595 -6.474 1.00 14.86 88 GLU A O 1
ATOM 706 N N . LEU A 1 89 ? 24.665 7.747 -6.103 1.00 16.70 89 LEU A N 1
ATOM 707 C CA . LEU A 1 89 ? 25.530 8.440 -5.146 1.00 15.30 89 LEU A CA 1
ATOM 708 C C . LEU A 1 89 ? 26.351 9.519 -5.823 1.00 18.43 89 LEU A C 1
ATOM 709 O O . LEU A 1 89 ? 26.652 10.540 -5.199 1.00 19.92 89 LEU A O 1
ATOM 714 N N . ASN A 1 90 ? 26.709 9.313 -7.089 1.00 14.28 90 ASN A N 1
ATOM 715 C CA . ASN A 1 90 ? 27.417 10.329 -7.854 1.00 16.31 90 ASN A CA 1
ATOM 716 C C . ASN A 1 90 ? 26.619 11.613 -7.994 1.00 17.77 90 ASN A C 1
ATOM 717 O O . ASN A 1 90 ? 27.207 12.654 -8.306 1.00 19.27 90 ASN A O 1
ATOM 722 N N . GLN A 1 91 ? 25.297 11.576 -7.830 1.00 16.50 91 GLN A N 1
ATOM 723 C CA . GLN A 1 91 ? 24.482 12.741 -8.153 1.00 16.35 91 GLN A CA 1
ATOM 724 C C . GLN A 1 91 ? 23.934 13.442 -6.922 1.00 17.92 91 GLN A C 1
ATOM 725 O O . GLN A 1 91 ? 23.226 14.439 -7.058 1.00 23.16 91 GLN A O 1
ATOM 731 N N . ILE A 1 92 ? 24.300 12.990 -5.727 1.00 16.07 92 ILE A N 1
ATOM 732 C CA . ILE A 1 92 ? 23.835 13.624 -4.503 1.00 16.87 92 ILE A CA 1
ATOM 733 C C . ILE A 1 92 ? 24.606 14.915 -4.281 1.00 19.55 92 ILE A C 1
ATOM 734 O O . ILE A 1 92 ? 25.833 14.958 -4.436 1.00 19.40 92 ILE A O 1
ATOM 739 N N . ASN A 1 93 ? 23.879 15.975 -3.921 1.00 17.60 93 ASN A N 1
ATOM 740 C CA . ASN A 1 93 ? 24.482 17.284 -3.723 1.00 18.91 93 ASN A CA 1
ATOM 741 C C . ASN A 1 93 ? 25.378 17.302 -2.492 1.00 16.83 93 ASN A C 1
ATOM 742 O O . ASN A 1 93 ? 25.119 16.638 -1.484 1.00 17.36 93 ASN A O 1
ATOM 747 N N . GLY A 1 94 ? 26.430 18.102 -2.577 1.00 15.95 94 GLY A N 1
ATOM 748 C CA . GLY A 1 94 ? 27.237 18.395 -1.415 1.00 14.32 94 GLY A CA 1
ATOM 749 C C . GLY A 1 94 ? 28.396 17.466 -1.171 1.00 13.19 94 GLY A C 1
ATOM 750 O O . GLY A 1 94 ? 28.952 17.479 -0.067 1.00 12.63 94 GLY A O 1
ATOM 751 N N . ALA A 1 95 ? 28.802 16.686 -2.166 1.00 14.87 95 ALA A N 1
ATOM 752 C CA . ALA A 1 95 ? 29.888 15.734 -1.968 1.00 12.31 95 ALA A CA 1
ATOM 753 C C . ALA A 1 95 ? 31.205 16.451 -1.703 1.00 11.98 95 ALA A C 1
ATOM 754 O O . ALA A 1 95 ? 31.623 17.318 -2.474 1.00 13.84 95 ALA A O 1
ATOM 756 N N . VAL A 1 96 ? 31.864 16.076 -0.610 1.00 12.45 96 VAL A N 1
ATOM 757 C CA . VAL A 1 96 ? 33.250 16.459 -0.369 1.00 12.05 96 VAL A CA 1
ATOM 758 C C . VAL A 1 96 ? 34.192 15.270 -0.458 1.00 12.19 96 VAL A C 1
ATOM 759 O O . VAL A 1 96 ? 35.419 15.467 -0.476 1.00 11.98 96 VAL A O 1
ATOM 763 N N . PHE A 1 97 ? 33.661 14.049 -0.530 1.00 11.99 97 PHE A N 1
ATOM 764 C CA . PHE A 1 97 ? 34.458 12.858 -0.789 1.00 10.75 97 PHE A CA 1
ATOM 765 C C . PHE A 1 97 ? 33.586 11.895 -1.576 1.00 11.87 97 PHE A C 1
ATOM 766 O O . PHE A 1 97 ? 32.423 11.689 -1.223 1.00 12.30 97 PHE A O 1
ATOM 774 N N . ARG A 1 98 ? 34.140 11.309 -2.630 1.00 10.55 98 ARG A N 1
ATOM 775 C CA . ARG A 1 98 ? 33.380 10.334 -3.411 1.00 10.93 98 ARG A CA 1
ATOM 776 C C . ARG A 1 98 ? 34.339 9.287 -3.943 1.00 11.31 98 ARG A C 1
ATOM 777 O O . ARG A 1 98 ? 35.276 9.604 -4.683 1.00 12.66 98 ARG A O 1
ATOM 785 N N . ARG A 1 99 ? 34.092 8.044 -3.556 1.00 13.17 99 ARG A N 1
ATOM 786 C CA . ARG A 1 99 ? 34.898 6.917 -3.986 1.00 15.48 99 ARG A CA 1
ATOM 787 C C . ARG A 1 99 ? 34.705 6.642 -5.479 1.00 14.04 99 ARG A C 1
ATOM 788 O O . ARG A 1 99 ? 33.620 6.826 -6.033 1.00 15.94 99 ARG A O 1
ATOM 796 N N . LYS A 1 100 ? 35.787 6.208 -6.132 1.00 14.80 100 LYS A N 1
ATOM 797 C CA . LYS A 1 100 ? 35.709 5.725 -7.514 1.00 14.83 100 LYS A CA 1
ATOM 798 C C . LYS A 1 100 ? 34.918 4.422 -7.562 1.00 16.64 100 LYS A C 1
ATOM 799 O O . LYS A 1 100 ? 35.263 3.468 -6.861 1.00 17.48 100 LYS A O 1
ATOM 805 N N . GLU A 1 101 ? 33.861 4.380 -8.377 1.00 15.87 101 GLU A N 1
ATOM 806 C CA . GLU A 1 101 ? 33.039 3.183 -8.521 1.00 17.63 101 GLU A CA 1
ATOM 807 C C . GLU A 1 101 ? 32.674 2.994 -9.986 1.00 19.94 101 GLU A C 1
ATOM 808 O O . GLU A 1 101 ? 32.472 3.962 -10.719 1.00 23.12 101 GLU A O 1
ATOM 814 N N . LEU A 1 102 ? 32.579 1.728 -10.401 1.00 23.79 102 LEU A N 1
ATOM 815 C CA . LEU A 1 102 ? 32.248 1.402 -11.783 1.00 27.50 102 LEU A CA 1
ATOM 816 C C . LEU A 1 102 ? 30.818 1.809 -12.118 1.00 26.78 102 LEU A C 1
ATOM 817 O O . LEU A 1 102 ? 29.893 1.586 -11.333 1.00 26.87 102 LEU A O 1
ATOM 822 N N . ILE A 1 103 ? 30.641 2.412 -13.291 1.00 28.36 103 ILE A N 1
ATOM 823 C CA . ILE A 1 103 ? 29.307 2.720 -13.802 1.00 32.92 103 ILE A CA 1
ATOM 824 C C . ILE A 1 103 ? 28.866 1.638 -14.786 1.00 37.03 103 ILE A C 1
ATOM 825 O O . ILE A 1 103 ? 28.065 0.765 -14.444 1.00 38.71 103 ILE A O 1
ATOM 830 N N . ILE B 2 57 ? 34.255 17.751 31.188 1.00 24.42 323 ILE B N 1
ATOM 831 C CA . ILE B 2 57 ? 35.635 17.641 30.748 1.00 24.33 323 ILE B CA 1
ATOM 832 C C . ILE B 2 57 ? 36.352 16.532 31.513 1.00 23.86 323 ILE B C 1
ATOM 833 O O . ILE B 2 57 ? 36.359 16.520 32.746 1.00 24.76 323 ILE B O 1
ATOM 838 N N . GLY B 2 58 ? 36.954 15.604 30.774 1.00 20.76 324 GLY B N 1
ATOM 839 C CA . GLY B 2 58 ? 37.688 14.513 31.384 1.00 20.83 324 GLY B CA 1
ATOM 840 C C . GLY B 2 58 ? 38.979 14.988 32.031 1.00 19.00 324 GLY B C 1
ATOM 841 O O . GLY B 2 58 ? 39.395 16.136 31.909 1.00 20.99 324 GLY B O 1
ATOM 842 N N . THR B 2 59 ? 39.638 14.068 32.731 1.00 23.22 325 THR B N 1
ATOM 843 C CA . THR B 2 59 ? 40.846 14.402 33.468 1.00 22.36 325 THR B CA 1
ATOM 844 C C . THR B 2 59 ? 42.122 13.848 32.844 1.00 21.20 325 THR B C 1
ATOM 845 O O . THR B 2 59 ? 43.216 14.295 33.214 1.00 22.11 325 THR B O 1
ATOM 849 N N . LYS B 2 60 ? 42.023 12.910 31.904 1.00 20.64 326 LYS B N 1
ATOM 850 C CA . LYS B 2 60 ? 43.187 12.265 31.311 1.00 20.60 326 LYS B CA 1
ATOM 851 C C . LYS B 2 60 ? 43.239 12.563 29.819 1.00 18.90 326 LYS B C 1
ATOM 852 O O . LYS B 2 60 ? 42.227 12.426 29.121 1.00 20.78 326 LYS B O 1
ATOM 858 N N . ILE B 2 61 ? 44.416 12.962 29.332 1.00 17.41 327 ILE B N 1
ATOM 859 C CA . ILE B 2 61 ? 44.619 13.105 27.892 1.00 18.73 327 ILE B CA 1
ATOM 860 C C . ILE B 2 61 ? 44.596 11.729 27.241 1.00 19.83 327 ILE B C 1
ATOM 861 O O . ILE B 2 61 ? 45.211 10.776 27.739 1.00 22.74 327 ILE B O 1
ATOM 866 N N . HIS B 2 62 ? 43.877 11.606 26.128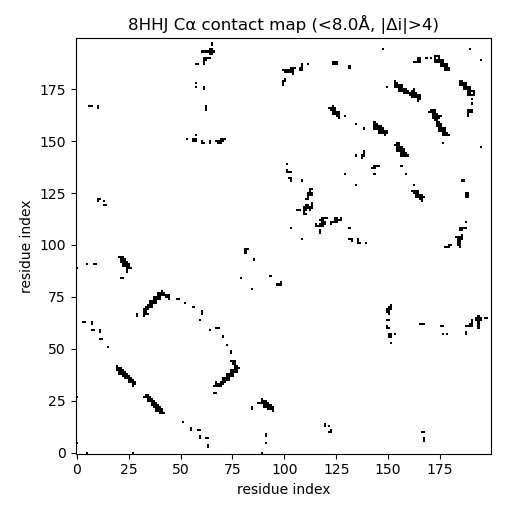 1.00 16.94 328 HIS B N 1
ATOM 867 C CA . HIS B 2 62 ? 43.959 10.407 25.297 1.00 19.97 328 HIS B CA 1
ATOM 868 C C . HIS B 2 62 ? 45.103 10.630 24.320 1.00 21.67 328 HIS B C 1
ATOM 869 O O . HIS B 2 62 ? 44.964 11.370 23.343 1.00 18.58 328 HIS B O 1
ATOM 876 N N . ASP B 2 63 ? 46.244 9.990 24.588 1.00 20.94 329 ASP B N 1
ATOM 877 C CA . ASP B 2 63 ? 47.457 10.279 23.829 1.00 18.30 329 ASP B CA 1
ATOM 878 C C . ASP B 2 63 ? 47.282 9.977 22.345 1.00 20.22 329 ASP B C 1
ATOM 879 O O . ASP B 2 63 ? 47.762 10.735 21.494 1.00 21.55 329 ASP B O 1
ATOM 884 N N . GLY B 2 64 ? 46.610 8.873 22.017 1.00 21.15 330 GLY B N 1
ATOM 885 C CA . GLY B 2 64 ? 46.433 8.509 20.619 1.00 20.18 330 GLY B CA 1
ATOM 886 C C . GLY B 2 64 ? 45.643 9.541 19.835 1.00 21.22 330 GLY B C 1
ATOM 887 O O . GLY B 2 64 ? 45.969 9.843 18.683 1.00 24.23 330 GLY B O 1
ATOM 888 N N . ALA B 2 65 ? 44.586 10.086 20.444 1.00 18.31 331 ALA B N 1
ATOM 889 C CA . ALA B 2 65 ? 43.823 11.150 19.796 1.00 16.48 331 ALA B CA 1
ATOM 890 C C . ALA B 2 65 ? 44.587 12.471 19.800 1.00 17.24 331 ALA B C 1
ATOM 891 O O . ALA B 2 65 ? 44.606 13.197 18.796 1.00 17.92 331 ALA B O 1
ATOM 893 N N . GLN B 2 66 ? 45.213 12.810 20.926 1.00 16.67 332 GLN B N 1
ATOM 894 C CA . GLN B 2 66 ? 45.944 14.069 21.006 1.00 16.24 332 GLN B CA 1
ATOM 895 C C . GLN B 2 66 ? 47.108 14.106 20.028 1.00 16.15 332 GLN B C 1
ATOM 896 O O . GLN B 2 66 ? 47.458 15.175 19.508 1.00 15.01 332 GLN B O 1
ATOM 902 N N . GLY B 2 67 ? 47.761 12.959 19.816 1.00 17.50 333 GLY B N 1
ATOM 903 C CA . GLY B 2 67 ? 48.948 12.908 18.986 1.00 16.87 333 GLY B CA 1
ATOM 904 C C . GLY B 2 67 ? 48.711 13.234 17.531 1.00 15.26 333 GLY B C 1
ATOM 905 O O . GLY B 2 67 ? 49.655 13.639 16.845 1.00 16.11 333 GLY B O 1
ATOM 906 N N . LYS B 2 68 ? 47.473 13.102 17.056 1.00 16.95 334 LYS B N 1
ATOM 907 C CA . LYS B 2 68 ? 47.162 13.560 15.710 1.00 18.08 334 LYS B CA 1
ATOM 908 C C . LYS B 2 68 ? 47.569 15.012 15.513 1.00 16.44 334 LYS B C 1
ATOM 909 O O . LYS B 2 68 ? 47.859 15.428 14.387 1.00 15.61 334 LYS B O 1
ATOM 915 N N . HIS B 2 69 ? 47.624 15.784 16.598 1.00 14.21 335 HIS B N 1
ATOM 916 C CA . HIS B 2 69 ? 47.883 17.217 16.542 1.00 15.63 335 HIS B CA 1
ATOM 917 C C . HIS B 2 69 ? 49.228 17.605 17.144 1.00 16.59 335 HIS B C 1
ATOM 918 O O . HIS B 2 69 ? 49.413 18.758 17.542 1.00 17.58 335 HIS B O 1
ATOM 925 N N . ILE B 2 70 ? 50.179 16.679 17.212 1.00 17.54 336 ILE B N 1
ATOM 926 C CA . ILE B 2 70 ? 51.507 16.970 17.750 1.00 19.77 336 ILE B CA 1
ATOM 927 C C . ILE B 2 70 ? 52.532 16.543 16.711 1.00 20.00 336 ILE B C 1
ATOM 928 O O . ILE B 2 70 ? 52.671 15.347 16.435 1.00 20.46 336 ILE B O 1
ATOM 933 N N . SER B 2 71 ? 53.246 17.508 16.135 1.00 21.44 337 SER B N 1
ATOM 934 C CA . SER B 2 71 ? 54.243 17.170 15.128 1.00 23.41 337 SER B CA 1
ATOM 935 C C . SER B 2 71 ? 55.271 16.207 15.708 1.00 27.12 337 SER B C 1
ATOM 936 O O . SER B 2 71 ? 55.724 16.369 16.843 1.00 26.86 337 SER B O 1
ATOM 939 N N . GLY B 2 72 ? 55.631 15.191 14.923 1.00 24.87 338 GLY B N 1
ATOM 940 C CA . GLY B 2 72 ? 56.600 14.200 15.348 1.00 24.92 338 GLY B CA 1
ATOM 941 C C . GLY B 2 72 ? 56.046 13.084 16.203 1.00 28.98 338 GLY B C 1
ATOM 942 O O . GLY B 2 72 ? 56.728 12.070 16.394 1.00 28.69 338 GLY B O 1
ATOM 943 N N . HIS B 2 73 ? 54.841 13.244 16.737 1.00 24.02 339 HIS B N 1
ATOM 944 C CA . HIS B 2 73 ? 54.171 12.192 17.485 1.00 24.10 339 HIS B CA 1
ATOM 945 C C . HIS B 2 73 ? 53.908 10.990 16.582 1.00 24.71 339 HIS B C 1
ATOM 946 O O . HIS B 2 73 ? 53.773 11.117 15.363 1.00 24.63 339 HIS B O 1
ATOM 953 N N . ARG B 2 74 ? 53.850 9.798 17.182 1.00 24.83 340 ARG B N 1
ATOM 954 C CA . ARG B 2 74 ? 53.618 8.612 16.363 1.00 23.97 340 ARG B CA 1
ATOM 955 C C . ARG B 2 74 ? 52.254 8.635 15.680 1.00 24.61 340 ARG B C 1
ATOM 956 O O . ARG B 2 74 ? 52.081 7.970 14.656 1.00 23.43 340 ARG B O 1
ATOM 964 N N . ASN B 2 75 ? 51.289 9.386 16.213 1.00 23.24 341 ASN B N 1
ATOM 965 C CA . ASN B 2 75 ? 49.952 9.462 15.636 1.00 20.75 341 ASN B CA 1
ATOM 966 C C . ASN B 2 75 ? 49.735 10.706 14.781 1.00 20.64 341 ASN B C 1
ATOM 967 O O . ASN B 2 75 ? 48.619 10.919 14.291 1.00 19.63 341 ASN B O 1
ATOM 972 N N . TYR B 2 76 ? 50.769 11.516 14.582 1.00 20.02 342 TYR B N 1
ATOM 973 C CA . TYR B 2 76 ? 50.618 12.801 13.911 1.00 17.78 342 TYR B CA 1
ATOM 974 C C . TYR B 2 76 ? 50.152 12.637 12.471 1.00 17.20 342 TYR B C 1
ATOM 975 O O . TYR B 2 76 ? 50.599 11.736 11.756 1.00 17.95 342 TYR B O 1
ATOM 984 N N . ILE B 2 77 ? 49.247 13.524 12.044 1.00 16.51 343 ILE B N 1
ATOM 985 C CA . ILE B 2 77 ? 48.780 13.585 10.662 1.00 20.94 343 ILE B CA 1
ATOM 986 C C . ILE B 2 77 ? 49.162 14.953 10.116 1.00 19.54 343 ILE B C 1
ATOM 987 O O . ILE B 2 77 ? 48.543 15.968 10.473 1.00 18.26 343 ILE B O 1
ATOM 992 N N . GLU B 2 78 ? 50.157 14.990 9.234 1.00 19.56 344 GLU B N 1
ATOM 993 C CA . GLU B 2 78 ? 50.640 16.257 8.690 1.00 20.19 344 GLU B CA 1
ATOM 994 C C . GLU B 2 78 ? 49.528 16.987 7.935 1.00 21.01 344 GLU B C 1
ATOM 995 O O . GLU B 2 78 ? 48.794 16.386 7.142 1.00 21.41 344 GLU B O 1
ATOM 1001 N N . GLY B 2 79 ? 49.402 18.291 8.202 1.00 18.58 345 GLY B N 1
ATOM 1002 C CA . GLY B 2 79 ? 48.328 19.117 7.682 1.00 20.70 345 GLY B CA 1
ATOM 1003 C C . GLY B 2 79 ? 47.354 19.573 8.752 1.00 17.33 345 GLY B C 1
ATOM 1004 O O . GLY B 2 79 ? 46.748 20.645 8.619 1.00 17.17 345 GLY B O 1
ATOM 1005 N N . LYS B 2 80 ? 47.197 18.791 9.810 1.00 15.64 346 LYS B N 1
ATOM 1006 C CA . LYS B 2 80 ? 46.260 19.172 10.847 1.00 15.24 346 LYS B CA 1
ATOM 1007 C C . LYS B 2 80 ? 46.829 20.285 11.722 1.00 14.64 346 LYS B C 1
ATOM 1008 O O . LYS B 2 80 ? 48.035 20.530 11.767 1.00 15.01 346 LYS B O 1
ATOM 1014 N N . SER B 2 81 ? 45.921 20.981 12.399 1.00 12.83 347 SER B N 1
ATOM 1015 C CA . SER B 2 81 ? 46.322 21.947 13.407 1.00 12.78 347 SER B CA 1
ATOM 1016 C C . SER B 2 81 ? 47.217 21.285 14.445 1.00 12.78 347 SER B C 1
ATOM 1017 O O . SER B 2 81 ? 46.986 20.139 14.840 1.00 15.69 347 SER B O 1
ATOM 1020 N N . THR B 2 82 ? 48.244 22.008 14.899 1.00 14.79 348 THR B N 1
ATOM 1021 C CA . THR B 2 82 ? 49.271 21.403 15.740 1.00 14.37 348 THR B CA 1
ATOM 1022 C C . THR B 2 82 ? 49.472 22.202 17.018 1.00 16.38 348 THR B C 1
ATOM 1023 O O . THR B 2 82 ? 49.468 23.433 16.990 1.00 17.45 348 THR B O 1
ATOM 1027 N N . LEU B 2 83 ? 49.629 21.490 18.130 1.00 14.61 349 LEU B N 1
ATOM 1028 C CA . LEU B 2 83 ? 50.136 22.100 19.350 1.00 16.58 349 LEU B CA 1
ATOM 1029 C C . LEU B 2 83 ? 51.604 22.471 19.168 1.00 19.05 349 LEU B C 1
ATOM 1030 O O . LEU B 2 83 ? 52.340 21.839 18.405 1.00 20.70 349 LEU B O 1
ATOM 1035 N N . ASN B 2 84 ? 52.025 23.518 19.869 1.00 18.34 350 ASN B N 1
ATOM 1036 C CA . ASN B 2 84 ? 53.423 23.913 19.815 1.00 22.48 350 ASN B CA 1
ATOM 1037 C C . ASN B 2 84 ? 54.288 22.881 20.538 1.00 21.16 350 ASN B C 1
ATOM 1038 O O . ASN B 2 84 ? 53.824 22.134 21.403 1.00 20.27 350 ASN B O 1
ATOM 1043 N N . GLN B 2 85 ? 55.565 22.832 20.155 1.00 28.91 351 GLN B N 1
ATOM 1044 C CA . GLN B 2 85 ? 56.424 21.738 20.606 1.00 31.50 351 GLN B CA 1
ATOM 1045 C C . GLN B 2 85 ? 56.630 21.747 22.119 1.00 30.06 351 GLN B C 1
ATOM 1046 O O . GLN B 2 85 ? 56.807 20.685 22.728 1.00 33.52 351 GLN B O 1
ATOM 1052 N N . ASN B 2 86 ? 56.595 22.919 22.744 1.00 29.61 352 ASN B N 1
ATOM 1053 C CA . ASN B 2 86 ? 56.837 23.042 24.175 1.00 31.30 352 ASN B CA 1
ATOM 1054 C C . ASN B 2 86 ? 55.566 22.927 25.012 1.00 31.46 352 ASN B C 1
ATOM 1055 O O . ASN B 2 86 ? 55.579 23.310 26.188 1.00 29.55 352 ASN B O 1
ATOM 1060 N N . ILE B 2 87 ? 54.476 22.416 24.446 1.00 22.30 353 ILE B N 1
ATOM 1061 C CA . ILE B 2 87 ? 53.175 22.416 25.104 1.00 23.03 353 ILE B CA 1
ATOM 1062 C C . ILE B 2 87 ? 52.881 21.008 25.592 1.00 21.11 353 ILE B C 1
ATOM 1063 O O . ILE B 2 87 ? 52.877 20.058 24.799 1.00 24.36 353 ILE B O 1
ATOM 1068 N N . ASN B 2 88 ? 52.631 20.874 26.897 1.00 19.66 354 ASN B N 1
ATOM 1069 C CA . ASN B 2 88 ? 52.252 19.601 27.485 1.00 19.24 354 ASN B CA 1
ATOM 1070 C C . ASN B 2 88 ? 50.737 19.557 27.585 1.00 19.94 354 ASN B C 1
ATOM 1071 O O . ASN B 2 88 ? 50.160 20.279 28.412 1.00 19.00 354 ASN B O 1
ATOM 1076 N N . PRO B 2 89 ? 50.050 18.745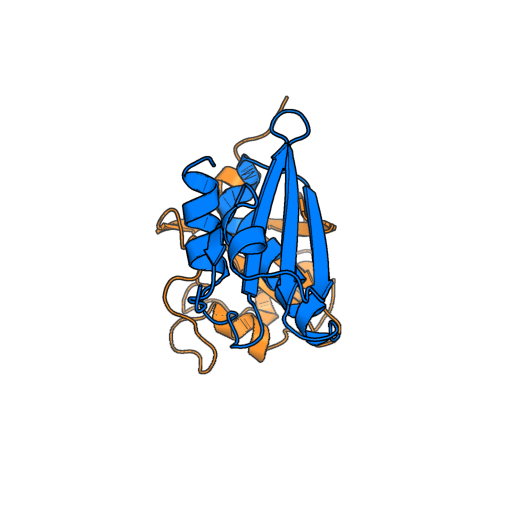 26.775 1.00 18.69 355 PRO B N 1
ATOM 1077 C CA . PRO B 2 89 ? 48.580 18.773 26.804 1.00 20.23 355 PRO B CA 1
ATOM 1078 C C . PRO B 2 89 ? 47.991 18.379 28.141 1.00 17.31 355 PRO B C 1
ATOM 1079 O O . PRO B 2 89 ? 46.937 18.908 28.521 1.00 16.72 355 PRO B O 1
ATOM 1083 N N . GLN B 2 90 ? 48.632 17.458 28.864 1.00 19.72 356 GLN B N 1
ATOM 1084 C CA . GLN B 2 90 ? 48.107 17.073 30.166 1.00 20.20 356 GLN B CA 1
ATOM 1085 C C . GLN B 2 90 ? 48.222 18.219 31.162 1.00 17.51 356 GLN B C 1
ATOM 1086 O O . GLN B 2 90 ? 47.327 18.402 31.994 1.00 18.45 356 GLN B O 1
ATOM 1092 N N . GLU B 2 91 ? 49.285 19.023 31.064 1.00 18.91 357 GLU B N 1
ATOM 1093 C CA . GLU B 2 91 ? 49.409 20.205 31.916 1.00 23.34 357 GLU B CA 1
ATOM 1094 C C . GLU B 2 91 ? 48.343 21.240 31.589 1.00 19.42 357 GLU B C 1
ATOM 1095 O O . GLU B 2 91 ? 47.774 21.860 32.496 1.00 20.84 357 GLU B O 1
ATOM 1101 N N . LEU B 2 92 ? 48.058 21.453 30.299 1.00 18.07 358 LEU B N 1
ATOM 1102 C CA . LEU B 2 92 ? 46.947 22.329 29.936 1.00 15.82 358 LEU B CA 1
ATOM 1103 C C . LEU B 2 92 ? 45.638 21.820 30.530 1.00 18.43 358 LEU B C 1
ATOM 1104 O O . LEU B 2 92 ? 44.853 22.593 31.091 1.00 16.20 358 LEU B O 1
ATOM 1109 N N . LEU B 2 93 ? 45.373 20.514 30.388 1.00 16.33 359 LEU B N 1
ATOM 1110 C CA . LEU B 2 93 ? 44.135 19.956 30.919 1.00 15.71 359 LEU B CA 1
ATOM 1111 C C . LEU B 2 93 ? 44.071 20.101 32.435 1.00 19.28 359 LEU B C 1
ATOM 1112 O O . LEU B 2 93 ? 43.040 20.513 32.983 1.00 16.12 359 LEU B O 1
ATOM 1117 N N . ASN B 2 94 ? 45.175 19.803 33.126 1.00 19.20 360 ASN B N 1
ATOM 1118 C CA . ASN B 2 94 ? 45.199 19.987 34.571 1.00 21.09 360 ASN B CA 1
ATOM 1119 C C . ASN B 2 94 ? 44.908 21.438 34.937 1.00 17.82 360 ASN B C 1
ATOM 1120 O O . ASN B 2 94 ? 44.232 21.708 35.937 1.00 19.53 360 ASN B O 1
ATOM 1125 N N . GLY B 2 95 ? 45.387 22.387 34.123 1.00 17.75 361 GLY B N 1
ATOM 1126 C CA . GLY B 2 95 ? 45.119 23.792 34.377 1.00 19.24 361 GLY B CA 1
ATOM 1127 C C . GLY B 2 95 ? 43.682 24.204 34.132 1.00 21.08 361 GLY B C 1
ATOM 1128 O O . GLY B 2 95 ? 43.214 25.183 34.715 1.00 20.66 361 GLY B O 1
ATOM 1129 N N . ILE B 2 96 ? 42.965 23.487 33.270 1.00 16.90 362 ILE B N 1
ATOM 1130 C CA . ILE B 2 96 ? 41.542 23.753 33.141 1.00 19.61 362 ILE B CA 1
ATOM 1131 C C . ILE B 2 96 ? 40.822 23.370 34.426 1.00 19.49 362 ILE B C 1
ATOM 1132 O O . ILE B 2 96 ? 39.983 24.121 34.936 1.00 22.15 362 ILE B O 1
ATOM 1137 N N . HIS B 2 97 ? 41.154 22.208 34.984 1.00 20.26 363 HIS B N 1
ATOM 1138 C CA . HIS B 2 97 ? 40.471 21.751 36.187 1.00 22.18 363 HIS B CA 1
ATOM 1139 C C . HIS B 2 97 ? 40.885 22.548 37.416 1.00 24.50 363 HIS B C 1
ATOM 1140 O O . HIS B 2 97 ? 40.075 22.722 38.333 1.00 26.84 363 HIS B O 1
ATOM 1147 N N . SER B 2 98 ? 42.120 23.050 37.452 1.00 22.26 364 SER B N 1
ATOM 1148 C CA . SER B 2 98 ? 42.570 23.852 38.583 1.00 25.39 364 SER B CA 1
ATOM 1149 C C . SER B 2 98 ? 42.106 25.299 38.494 1.00 26.72 364 SER B C 1
ATOM 1150 O O . SER B 2 98 ? 42.342 26.066 39.431 1.00 27.07 364 SER B O 1
ATOM 1153 N N . GLY B 2 99 ? 41.462 25.692 37.400 1.00 25.15 365 GLY B N 1
ATOM 1154 C CA . GLY B 2 99 ? 40.967 27.042 37.242 1.00 21.99 365 GLY B CA 1
ATOM 1155 C C . GLY B 2 99 ? 41.945 28.017 36.632 1.00 22.94 365 GLY B C 1
ATOM 1156 O O . GLY B 2 99 ? 41.608 29.198 36.500 1.00 28.73 365 GLY B O 1
ATOM 1157 N N . ALA B 2 100 ? 43.144 27.566 36.259 1.00 21.41 366 ALA B N 1
ATOM 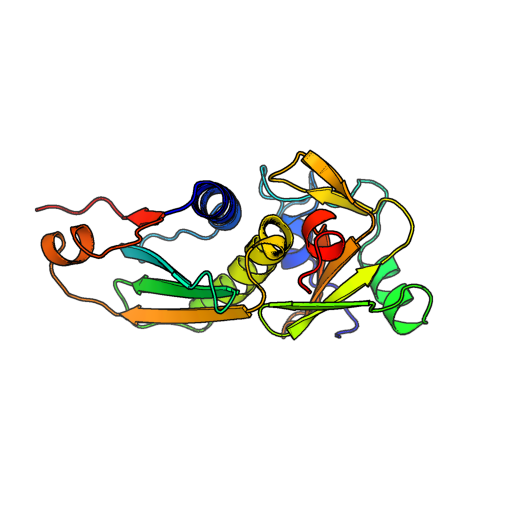1158 C CA . ALA B 2 100 ? 44.100 28.452 35.602 1.00 20.65 366 ALA B CA 1
ATOM 1159 C C . ALA B 2 100 ? 43.564 28.955 34.265 1.00 21.44 366 ALA B C 1
ATOM 1160 O O . ALA B 2 100 ? 43.758 30.124 33.905 1.00 24.53 366 ALA B O 1
ATOM 1162 N N . TYR B 2 101 ? 42.873 28.096 33.527 1.00 20.90 367 TYR B N 1
ATOM 1163 C CA . TYR B 2 101 ? 42.496 28.383 32.145 1.00 22.51 367 TYR B CA 1
ATOM 1164 C C . TYR B 2 101 ? 40.983 28.334 32.015 1.00 21.32 367 TYR B C 1
ATOM 1165 O O . TYR B 2 101 ? 40.390 27.250 32.169 1.00 24.20 367 TYR B O 1
ATOM 1174 N N . PRO B 2 102 ? 40.317 29.451 31.731 1.00 23.40 368 PRO B N 1
ATOM 1175 C CA . PRO B 2 102 ? 38.850 29.453 31.733 1.00 22.79 368 PRO B CA 1
ATOM 1176 C C . PRO B 2 102 ? 38.254 28.877 30.457 1.00 22.05 368 PRO B C 1
ATOM 1177 O O . PRO B 2 102 ? 38.771 29.079 29.354 1.00 21.35 368 PRO B O 1
ATOM 1181 N N . VAL B 2 103 ? 37.140 28.169 30.628 1.00 23.20 369 VAL B N 1
ATOM 1182 C CA . VAL B 2 103 ? 36.233 27.886 29.519 1.00 20.79 369 VAL B CA 1
ATOM 1183 C C . VAL B 2 103 ? 35.496 29.176 29.182 1.00 22.69 369 VAL B C 1
ATOM 1184 O O . VAL B 2 103 ? 34.821 29.757 30.040 1.00 27.33 369 VAL B O 1
ATOM 1188 N N . ILE B 2 104 ? 35.629 29.642 27.939 1.00 22.02 370 ILE B N 1
ATOM 1189 C CA . ILE B 2 104 ? 35.042 30.915 27.538 1.00 21.75 370 ILE B CA 1
ATOM 1190 C C . ILE B 2 104 ? 33.855 30.761 26.605 1.00 25.16 370 ILE B C 1
ATOM 1191 O O . ILE B 2 104 ? 33.099 31.730 26.431 1.00 27.32 370 ILE B O 1
ATOM 1196 N N . SER B 2 105 ? 33.658 29.592 26.007 1.00 21.76 371 SER B N 1
ATOM 1197 C CA . SER B 2 105 ? 32.641 29.419 24.982 1.00 23.79 371 SER B CA 1
ATOM 1198 C C . SER B 2 105 ? 32.410 27.926 24.800 1.00 21.06 371 SER B C 1
ATOM 1199 O O . SER B 2 105 ? 33.098 27.094 25.393 1.00 19.86 371 SER B O 1
ATOM 1202 N N . LYS B 2 106 ? 31.416 27.596 23.979 1.00 23.35 372 LYS B N 1
ATOM 1203 C CA . LYS B 2 106 ? 31.227 26.224 23.536 1.00 23.14 372 LYS B CA 1
ATOM 1204 C C . LYS B 2 106 ? 31.139 26.229 22.021 1.00 21.78 372 LYS B C 1
ATOM 1205 O O . LYS B 2 106 ? 30.577 27.153 21.424 1.00 25.35 372 LYS B O 1
ATOM 1211 N N . GLY B 2 107 ? 31.755 25.225 21.402 1.00 18.33 373 GLY B N 1
ATOM 1212 C CA . GLY B 2 107 ? 31.677 25.034 19.973 1.00 17.56 373 GLY B CA 1
ATOM 1213 C C . GLY B 2 107 ? 30.657 23.978 19.599 1.00 17.94 373 GLY B C 1
ATOM 1214 O O . GLY B 2 107 ? 29.836 23.545 20.409 1.00 19.55 373 GLY B O 1
ATOM 1215 N N . ALA B 2 108 ? 30.720 23.560 18.340 1.00 16.15 374 ALA B N 1
ATOM 1216 C CA . ALA B 2 108 ? 29.816 22.518 17.882 1.00 15.91 374 ALA B CA 1
ATOM 1217 C C . ALA B 2 108 ? 29.991 21.271 18.740 1.00 19.93 374 ALA B C 1
ATOM 1218 O O . ALA B 2 108 ? 31.055 21.039 19.321 1.00 18.54 374 ALA B O 1
ATOM 1220 N N . ARG B 2 109 ? 28.910 20.491 18.853 1.00 16.42 375 ARG B N 1
ATOM 1221 C CA . ARG B 2 109 ? 28.870 19.257 19.646 1.00 17.84 375 ARG B CA 1
ATOM 1222 C C . ARG B 2 109 ? 29.154 19.509 21.124 1.00 20.50 375 ARG B C 1
ATOM 1223 O O . ARG B 2 109 ? 29.626 18.603 21.827 1.00 21.43 375 ARG B O 1
ATOM 1231 N N . ARG B 2 110 ? 28.895 20.738 21.579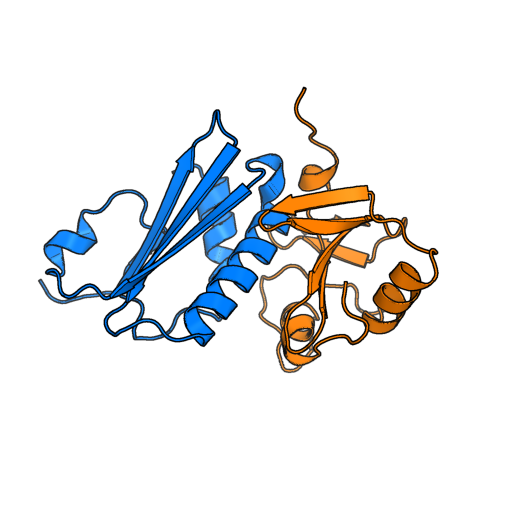 1.00 21.68 376 ARG B N 1
ATOM 1232 C CA . ARG B 2 110 ? 29.006 21.139 22.984 1.00 24.38 376 ARG B CA 1
ATOM 1233 C C . ARG B 2 110 ? 30.432 21.004 23.513 1.00 22.85 376 ARG B C 1
ATOM 1234 O O . ARG B 2 110 ? 30.645 20.803 24.712 1.00 23.65 376 ARG B O 1
ATOM 1242 N N . ASN B 2 111 ? 31.420 21.125 22.631 1.00 19.54 377 ASN B N 1
ATOM 1243 C CA . ASN B 2 111 ? 32.813 21.091 23.065 1.00 18.47 377 ASN B CA 1
ATOM 1244 C C . ASN B 2 111 ? 33.166 22.404 23.752 1.00 17.11 377 ASN B C 1
ATOM 1245 O O . ASN B 2 111 ? 32.966 23.478 23.166 1.00 17.82 377 ASN B O 1
ATOM 1250 N N . PRO B 2 112 ? 33.708 22.367 24.967 1.00 17.77 378 PRO B N 1
ATOM 1251 C CA . PRO B 2 112 ? 34.214 23.599 25.578 1.00 18.22 378 PRO B CA 1
ATOM 1252 C C . PRO B 2 112 ? 35.358 24.181 24.766 1.00 17.12 378 PRO B C 1
ATOM 1253 O O . PRO B 2 112 ? 36.126 23.459 24.121 1.00 17.11 378 PRO B O 1
ATOM 1257 N N . VAL B 2 113 ? 35.476 25.504 24.824 1.00 15.87 379 VAL B N 1
ATOM 1258 C CA . VAL B 2 113 ? 36.582 26.245 24.232 1.00 16.10 379 VAL B CA 1
ATOM 1259 C C . VAL B 2 113 ? 37.278 27.007 25.347 1.00 16.83 379 VAL B C 1
ATOM 1260 O O . VAL B 2 113 ? 36.625 27.717 26.118 1.00 18.89 379 VAL B O 1
ATOM 1264 N N . VAL B 2 114 ? 38.595 26.876 25.421 1.00 15.48 380 VAL B N 1
ATOM 1265 C CA . VAL B 2 114 ? 39.380 27.441 26.514 1.00 17.31 380 VAL B CA 1
ATOM 1266 C C . VAL B 2 114 ? 40.333 28.488 25.955 1.00 16.71 380 VAL B C 1
ATOM 1267 O O . VAL B 2 114 ? 40.937 28.293 24.896 1.00 15.56 380 VAL B O 1
ATOM 1271 N N . ASP B 2 115 ? 40.463 29.605 26.674 1.00 17.16 381 ASP B N 1
ATOM 1272 C CA . ASP B 2 115 ? 41.456 30.637 26.384 1.00 17.81 381 ASP B CA 1
ATOM 1273 C C . ASP B 2 115 ? 42.636 30.428 27.328 1.00 18.59 381 ASP B C 1
ATOM 1274 O O . ASP B 2 115 ? 42.536 30.701 28.530 1.00 21.12 381 ASP B O 1
ATOM 1279 N N . PHE B 2 116 ? 43.749 29.929 26.793 1.00 15.47 382 PHE B N 1
ATOM 1280 C CA . PHE B 2 116 ? 44.934 29.705 27.610 1.00 16.44 382 PHE B CA 1
ATOM 1281 C C . PHE B 2 116 ? 45.752 30.970 27.821 1.00 18.83 382 PHE B C 1
ATOM 1282 O O . PHE B 2 116 ? 46.603 30.990 28.716 1.00 20.28 382 PHE B O 1
ATO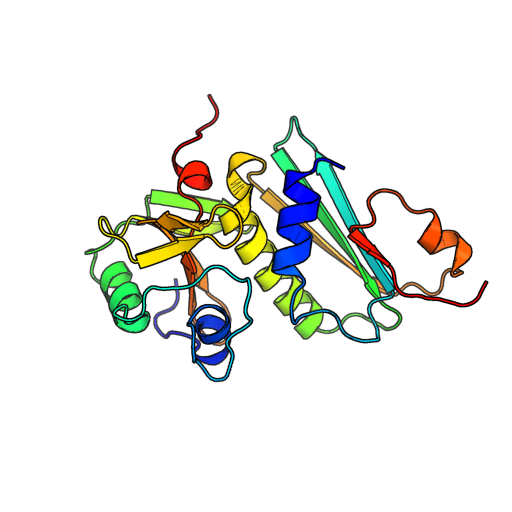M 1290 N N . GLY B 2 117 ? 45.506 32.018 27.037 1.00 17.62 383 GLY B N 1
ATOM 1291 C CA . GLY B 2 117 ? 46.127 33.316 27.246 1.00 17.52 383 GLY B CA 1
ATOM 1292 C C . GLY B 2 117 ? 47.507 33.476 26.657 1.00 18.81 383 GLY B C 1
ATOM 1293 O O . GLY B 2 117 ? 48.058 34.587 26.709 1.00 18.47 383 GLY B O 1
ATOM 1294 N N . TYR B 2 118 ? 48.094 32.410 26.124 1.00 18.59 384 TYR B N 1
ATOM 1295 C CA . TYR B 2 118 ? 49.392 32.440 25.465 1.00 17.80 384 TYR B CA 1
ATOM 1296 C C . TYR B 2 118 ? 49.355 31.409 24.347 1.00 16.71 384 TYR B C 1
ATOM 1297 O O . TYR B 2 118 ? 48.460 30.555 24.322 1.00 17.72 384 TYR B O 1
ATOM 1306 N N . PRO B 2 119 ? 50.291 31.469 23.397 1.00 15.53 385 PRO B N 1
ATOM 1307 C CA . PRO B 2 119 ? 50.192 30.577 22.226 1.00 18.24 385 PRO B CA 1
ATOM 1308 C C . PRO B 2 119 ? 50.333 29.108 22.606 1.00 18.41 385 PRO B C 1
ATOM 1309 O O . PRO B 2 119 ? 51.294 28.709 23.262 1.00 17.71 385 PRO B O 1
ATOM 1313 N N . ILE B 2 120 ? 49.368 28.292 22.171 1.00 18.02 386 ILE B N 1
ATOM 1314 C CA . ILE B 2 120 ? 49.423 26.849 22.396 1.00 17.53 386 ILE B CA 1
ATOM 1315 C C . ILE B 2 120 ? 49.590 26.059 21.110 1.00 16.89 386 ILE B C 1
ATOM 1316 O O . ILE B 2 120 ? 49.899 24.858 21.178 1.00 17.39 386 ILE B O 1
ATOM 1321 N N . GLY B 2 121 ? 49.395 26.672 19.954 1.00 16.30 387 GLY B N 1
ATOM 1322 C CA . GLY B 2 121 ? 49.531 25.937 18.715 1.00 16.74 387 GLY B CA 1
ATOM 1323 C C . GLY B 2 121 ? 49.201 26.808 17.530 1.00 16.71 387 GLY B C 1
ATOM 1324 O O . GLY B 2 121 ? 49.184 28.040 17.623 1.00 16.32 387 GLY B O 1
ATOM 1325 N N . SER B 2 122 ? 48.950 26.157 16.403 1.00 15.52 388 SER B N 1
ATOM 1326 C CA . SER B 2 122 ? 48.641 26.876 15.181 1.00 16.36 388 SER B CA 1
ATOM 1327 C C . SER B 2 122 ? 47.556 26.137 14.417 1.00 14.34 388 SER B C 1
ATOM 1328 O O . SER B 2 122 ? 47.425 24.910 14.506 1.00 15.55 388 SER B O 1
ATOM 1331 N N . ASP B 2 123 ? 46.777 26.907 13.677 1.00 15.04 389 ASP B N 1
ATOM 1332 C CA . ASP B 2 123 ? 45.642 26.390 12.929 1.00 13.71 389 ASP B CA 1
ATOM 1333 C C . ASP B 2 123 ? 46.097 25.905 11.558 1.00 16.16 389 ASP B C 1
ATOM 1334 O O . ASP B 2 123 ? 46.832 26.605 10.854 1.00 17.46 389 ASP B O 1
ATOM 1339 N N . GLY B 2 124 ? 45.643 24.711 11.169 1.00 15.91 390 GLY B N 1
ATOM 1340 C CA . GLY B 2 124 ? 46.070 24.121 9.904 1.00 17.39 390 GLY B CA 1
ATOM 1341 C C . GLY B 2 124 ? 45.519 24.794 8.658 1.00 15.67 390 GLY B C 1
ATOM 1342 O O . GLY B 2 124 ? 46.115 24.664 7.587 1.00 16.13 390 GLY B O 1
ATOM 1343 N N . LYS B 2 125 ? 44.406 25.512 8.774 1.00 16.17 391 LYS B N 1
ATOM 1344 C CA . LYS B 2 125 ? 43.833 26.168 7.608 1.00 18.44 391 LYS B CA 1
ATOM 1345 C C . LYS B 2 125 ? 44.416 27.561 7.404 1.00 18.85 391 LYS B C 1
ATOM 1346 O O . LYS B 2 125 ? 44.764 27.935 6.280 1.00 22.30 391 LYS B O 1
ATOM 1352 N N . SER B 2 126 ? 44.583 28.318 8.485 1.00 18.64 392 SER B N 1
ATOM 1353 C CA . SER B 2 126 ? 45.086 29.682 8.379 1.00 21.17 392 SER B CA 1
ATOM 1354 C C . SER B 2 126 ? 46.592 29.770 8.567 1.00 21.32 392 SER B C 1
ATOM 1355 O O . SER B 2 126 ? 47.204 30.751 8.128 1.00 21.04 392 SER B O 1
ATOM 1358 N N . GLY B 2 127 ? 47.197 28.771 9.208 1.00 17.59 393 GLY B N 1
ATOM 1359 C CA . GLY B 2 127 ? 48.590 28.829 9.592 1.00 19.92 393 GLY B CA 1
ATOM 1360 C C . GLY B 2 127 ? 48.886 29.737 10.764 1.00 21.52 393 GLY B C 1
ATOM 1361 O O . GLY B 2 127 ? 50.057 29.901 11.114 1.00 25.17 393 GLY B O 1
ATOM 1362 N N . LEU B 2 128 ? 47.863 30.310 11.394 1.00 17.73 394 LEU B N 1
ATOM 1363 C CA . LEU B 2 128 ? 48.061 31.320 12.426 1.00 20.32 394 LEU B CA 1
ATOM 1364 C C . LEU B 2 128 ? 48.196 30.708 13.814 1.00 18.66 394 LEU B C 1
ATOM 1365 O O . LEU B 2 128 ? 47.555 29.704 14.152 1.00 17.19 394 LEU B O 1
ATOM 1370 N N . SER B 2 129 ? 49.039 31.339 14.624 1.00 18.56 395 SER B N 1
ATOM 1371 C CA . SER B 2 129 ? 49.145 30.992 16.032 1.00 15.68 395 SER B CA 1
ATOM 1372 C C . SER B 2 129 ? 47.816 31.253 16.736 1.00 14.87 395 SER B C 1
ATOM 1373 O O . SER B 2 129 ? 47.049 32.144 16.358 1.00 20.86 395 SER B O 1
ATOM 1376 N N . THR B 2 130 ? 47.549 30.472 17.788 1.00 15.97 396 THR B N 1
ATOM 1377 C CA . THR B 2 130 ? 46.327 30.649 18.558 1.00 14.67 396 THR B CA 1
ATOM 1378 C C . THR B 2 130 ? 46.577 30.396 20.040 1.00 14.30 396 THR B C 1
ATOM 1379 O O . THR B 2 130 ? 47.388 29.543 20.420 1.00 14.62 396 THR B O 1
ATOM 1383 N N . ASN B 2 131 ? 45.839 31.130 20.876 1.00 17.23 397 ASN B N 1
ATOM 1384 C CA . ASN B 2 131 ? 45.834 30.938 22.325 1.00 15.71 397 ASN B CA 1
ATOM 1385 C C . ASN B 2 131 ? 44.664 30.088 22.791 1.00 15.98 397 ASN B C 1
ATOM 1386 O O . ASN B 2 131 ? 44.499 29.880 24.001 1.00 15.25 397 ASN B O 1
ATOM 1391 N N . PHE B 2 132 ? 43.837 29.613 21.863 1.00 14.17 398 PHE B N 1
ATOM 1392 C CA . PHE B 2 132 ? 42.569 28.971 22.178 1.00 14.51 398 PHE B CA 1
ATOM 1393 C C . PHE B 2 132 ? 42.599 27.506 21.784 1.00 15.18 398 PHE B C 1
ATOM 1394 O O . PHE B 2 132 ? 43.155 27.149 20.742 1.00 15.39 398 PHE B O 1
ATOM 1402 N N . GLY B 2 133 ? 41.976 26.672 22.597 1.00 14.70 399 GLY B N 1
ATOM 1403 C CA . GLY B 2 133 ? 41.843 25.259 22.282 1.00 15.12 399 GLY B CA 1
ATOM 1404 C C . GLY B 2 133 ? 40.421 24.770 22.447 1.00 14.70 399 GLY B C 1
ATOM 1405 O O . GLY B 2 133 ? 39.718 25.165 23.376 1.00 15.79 399 GLY B O 1
ATOM 1406 N N . THR B 2 134 ? 39.994 23.927 21.509 1.00 13.57 400 THR B N 1
ATOM 1407 C CA . THR B 2 134 ? 38.749 23.183 21.654 1.00 13.94 400 THR B CA 1
ATOM 1408 C C . THR B 2 134 ? 39.012 21.908 22.447 1.00 12.62 400 THR B C 1
ATOM 1409 O O . THR B 2 134 ? 39.977 21.192 22.172 1.00 15.18 400 THR B O 1
ATOM 1413 N N . ILE B 2 135 ? 38.173 21.635 23.444 1.00 13.80 401 ILE B N 1
ATOM 1414 C CA . ILE B 2 135 ? 38.379 20.515 24.359 1.00 13.38 401 ILE B CA 1
ATOM 1415 C C . ILE B 2 135 ? 37.416 19.397 23.979 1.00 15.13 401 ILE B C 1
ATOM 1416 O O . ILE B 2 135 ? 36.196 19.567 24.072 1.00 18.21 401 ILE B O 1
ATOM 1421 N N . HIS B 2 136 ? 37.959 18.251 23.567 1.00 14.36 402 HIS B N 1
ATOM 1422 C CA . HIS B 2 136 ? 37.164 17.093 23.150 1.00 16.44 402 HIS B CA 1
ATOM 1423 C C . HIS B 2 136 ? 37.341 15.977 24.181 1.00 14.33 402 HIS B C 1
ATOM 1424 O O . HIS B 2 136 ? 38.419 15.380 24.284 1.00 16.09 402 HIS B O 1
ATOM 1431 N N . SER B 2 137 ? 36.281 15.684 24.928 1.00 17.29 403 SER B N 1
ATOM 1432 C CA . SER B 2 137 ? 36.300 14.614 25.921 1.00 19.57 403 SER B CA 1
ATOM 1433 C C . SER B 2 137 ? 35.532 13.409 25.392 1.00 21.98 403 SER B C 1
ATOM 1434 O O . SER B 2 137 ? 34.334 13.509 25.105 1.00 23.48 403 SER B O 1
ATOM 1437 N N . GLY B 2 138 ? 36.221 12.276 25.270 1.00 22.34 404 GLY B N 1
ATOM 1438 C CA . GLY B 2 138 ? 35.585 11.029 24.890 1.00 25.62 404 GLY B CA 1
ATOM 1439 C C . GLY B 2 138 ? 35.761 9.935 25.925 1.00 29.27 404 GLY B C 1
ATOM 1440 O O . GLY B 2 138 ? 36.306 10.174 27.008 1.00 28.17 404 GLY B O 1
ATOM 1441 N N . LYS B 2 139 ? 35.305 8.721 25.609 1.00 33.62 405 LYS B N 1
ATOM 1442 C CA . LYS B 2 139 ? 35.400 7.636 26.581 1.00 31.74 405 LYS B CA 1
ATOM 1443 C C . LYS B 2 139 ? 36.848 7.274 26.885 1.00 31.21 405 LYS B C 1
ATOM 1444 O O . LYS B 2 139 ? 37.155 6.845 28.002 1.00 35.69 405 LYS B O 1
ATOM 1450 N N . ASN B 2 140 ? 37.749 7.450 25.924 1.00 30.32 406 ASN B N 1
ATOM 1451 C CA . ASN B 2 140 ? 39.154 7.134 26.133 1.00 30.54 406 ASN B CA 1
ATOM 1452 C C . ASN B 2 140 ? 39.967 8.318 26.644 1.00 27.19 406 ASN B C 1
ATOM 1453 O O . ASN B 2 140 ? 41.179 8.178 26.831 1.00 26.81 406 ASN B O 1
ATOM 1458 N N . GLY B 2 141 ? 39.342 9.481 26.865 1.00 25.43 407 GLY B N 1
ATOM 1459 C CA . GLY B 2 141 ? 40.038 10.618 27.422 1.00 19.89 407 GLY B CA 1
ATOM 1460 C C . GLY B 2 141 ? 39.806 11.868 26.597 1.00 19.80 407 GLY B C 1
ATOM 1461 O O . GLY B 2 141 ? 38.854 11.957 25.814 1.00 20.56 407 GLY B O 1
ATOM 1462 N N . VAL B 2 142 ? 40.718 12.822 26.762 1.00 17.51 408 VAL B N 1
ATOM 1463 C CA . VAL B 2 142 ? 40.566 14.183 26.264 1.00 15.72 408 VAL B CA 1
ATOM 1464 C C . VAL B 2 142 ? 41.660 14.482 25.253 1.00 13.98 408 VAL B C 1
ATOM 1465 O O . VAL B 2 142 ? 42.781 13.980 25.352 1.00 16.49 408 VAL B O 1
ATOM 1469 N N . HIS B 2 143 ? 41.334 15.319 24.267 1.00 13.82 409 HIS B N 1
A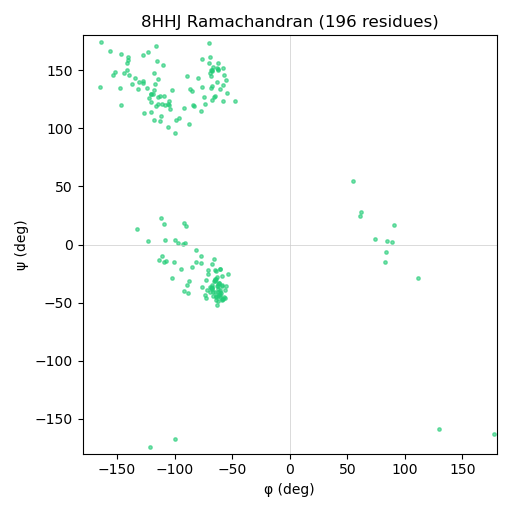TOM 1470 C CA . HIS B 2 143 ? 42.385 15.948 23.484 1.00 14.94 409 HIS B CA 1
ATOM 1471 C C . HIS B 2 143 ? 41.997 17.386 23.189 1.00 13.13 409 HIS B C 1
ATOM 1472 O O . HIS B 2 143 ? 40.826 17.774 23.240 1.00 13.77 409 HIS B O 1
ATOM 1479 N N . ILE B 2 144 ? 43.024 18.185 22.939 1.00 14.87 410 ILE B N 1
ATOM 1480 C CA . ILE B 2 144 ? 42.890 19.615 22.736 1.00 15.07 410 ILE B CA 1
ATOM 1481 C C . ILE B 2 144 ? 43.269 19.919 21.299 1.00 14.25 410 ILE B C 1
ATOM 1482 O O . ILE B 2 144 ? 44.349 19.531 20.842 1.00 15.08 410 ILE B O 1
ATOM 1487 N N . VAL B 2 145 ? 42.388 20.603 20.584 1.00 12.65 411 VAL B N 1
ATOM 1488 C CA . VAL B 2 145 ? 42.641 20.993 19.201 1.00 14.66 411 VAL B CA 1
ATOM 1489 C C . VAL B 2 145 ? 42.819 22.506 19.162 1.00 12.65 411 VAL B C 1
ATOM 1490 O O . VAL B 2 145 ? 41.908 23.238 19.575 1.00 14.01 411 VAL B O 1
ATOM 1494 N N . PRO B 2 146 ? 43.956 23.018 18.698 1.00 12.60 412 PRO B N 1
ATOM 1495 C CA . PRO B 2 146 ? 44.106 24.471 18.547 1.00 12.86 412 PRO B CA 1
ATOM 1496 C C . PRO B 2 146 ? 42.975 25.015 17.695 1.00 14.70 412 PRO B C 1
ATOM 1497 O O . PRO B 2 146 ? 42.659 24.461 16.638 1.00 15.25 412 PRO B O 1
ATOM 1501 N N . ALA B 2 147 ? 42.323 26.069 18.178 1.00 12.59 413 ALA B N 1
ATOM 1502 C CA . ALA B 2 147 ? 41.183 26.655 17.483 1.00 15.60 413 ALA B CA 1
ATOM 1503 C C . ALA B 2 147 ? 41.607 27.924 16.758 1.00 17.76 413 ALA B C 1
ATOM 1504 O O . ALA B 2 147 ? 42.296 28.775 17.336 1.00 18.70 413 ALA B O 1
ATOM 1506 N N . ASN B 2 148 ? 41.196 28.040 15.497 1.00 15.61 414 ASN B N 1
ATOM 1507 C CA . ASN B 2 148 ? 41.330 29.275 14.736 1.00 16.01 414 ASN B CA 1
ATOM 1508 C C . ASN B 2 148 ? 40.825 30.451 15.577 1.00 16.03 414 ASN B C 1
ATOM 1509 O O . ASN B 2 148 ? 39.689 30.406 16.070 1.00 17.39 414 ASN B O 1
ATOM 1514 N N . PRO B 2 149 ? 41.645 31.476 15.819 1.00 20.78 415 PRO B N 1
ATOM 1515 C CA . PRO B 2 149 ? 41.178 32.570 16.680 1.00 22.25 415 PRO B CA 1
ATOM 1516 C C . PRO B 2 149 ? 39.923 33.229 16.143 1.00 21.92 415 PRO B C 1
ATOM 1517 O O . PRO B 2 149 ? 39.103 33.726 16.927 1.00 21.21 415 PRO B O 1
ATOM 1521 N N . LYS B 2 150 ? 39.722 33.186 14.824 1.00 24.41 416 LYS B N 1
ATOM 1522 C CA . LYS B 2 150 ? 38.513 33.755 14.245 1.00 23.56 416 LYS B CA 1
ATOM 1523 C C . LYS B 2 150 ? 37.278 33.000 14.700 1.00 23.62 416 LYS B C 1
ATOM 1524 O O . LYS B 2 150 ? 36.197 33.589 14.826 1.00 23.03 416 LYS B O 1
ATOM 1530 N N . THR B 2 151 ? 37.423 31.701 14.969 1.00 21.84 417 THR B N 1
ATOM 1531 C CA . THR B 2 151 ? 36.312 30.943 15.523 1.00 22.69 417 THR B CA 1
ATOM 1532 C C . THR B 2 151 ? 35.798 31.593 16.799 1.00 21.42 417 THR B C 1
ATOM 1533 O O . THR B 2 151 ? 34.590 31.595 17.063 1.00 25.37 417 THR B O 1
ATOM 1537 N N . ILE B 2 152 ? 36.703 32.173 17.593 1.00 24.63 418 ILE B N 1
ATOM 1538 C CA . ILE B 2 152 ? 36.339 32.841 18.839 1.00 25.36 418 ILE B CA 1
ATOM 1539 C C . ILE B 2 152 ? 36.085 34.330 18.629 1.00 22.59 418 ILE B C 1
ATOM 1540 O O . ILE B 2 152 ? 35.152 34.891 19.208 1.00 26.73 418 ILE B O 1
ATOM 1545 N N . LYS B 2 153 ? 36.896 34.985 17.796 1.00 24.60 419 LYS B N 1
ATOM 1546 C CA . LYS B 2 153 ? 36.897 36.441 17.708 1.00 22.35 419 LYS B CA 1
ATOM 1547 C C . LYS B 2 153 ? 35.838 37.004 16.763 1.00 23.41 419 LYS B C 1
ATOM 1548 O O . LYS B 2 153 ? 35.510 38.194 16.869 1.00 24.80 419 LYS B O 1
ATOM 1554 N N . LYS B 2 154 ? 35.308 36.202 15.840 1.00 22.26 420 LYS B N 1
ATOM 1555 C CA . LYS B 2 154 ? 34.288 36.665 14.894 1.00 20.84 420 LYS B CA 1
ATOM 1556 C C . LYS B 2 154 ? 32.935 36.208 15.428 1.00 22.35 420 LYS B C 1
ATOM 1557 O O . LYS B 2 154 ? 32.512 35.071 15.196 1.00 26.96 420 LYS B O 1
ATOM 1563 N N . VAL B 2 155 ? 32.256 37.109 16.139 1.00 23.74 421 VAL B N 1
ATOM 1564 C CA . VAL B 2 155 ? 31.103 36.781 16.970 1.00 23.66 421 VAL B CA 1
ATOM 1565 C C . VAL B 2 155 ? 29.862 37.408 16.359 1.00 25.24 421 VAL B C 1
ATOM 1566 O O . VAL B 2 155 ? 29.830 38.618 16.104 1.00 21.46 421 VAL B O 1
ATOM 1570 N N . GLN B 2 156 ? 28.838 36.590 16.152 1.00 26.03 422 GLN B N 1
ATOM 1571 C CA . GLN B 2 156 ? 27.584 37.053 15.585 1.00 25.52 422 GLN B CA 1
ATOM 1572 C C . GLN B 2 156 ? 26.873 38.005 16.537 1.00 26.34 422 GLN B C 1
ATOM 1573 O O . GLN B 2 156 ? 27.035 37.937 17.758 1.00 31.06 422 GLN B O 1
ATOM 1579 N N . LEU B 2 157 ? 26.068 38.891 15.964 1.00 30.23 423 LEU B N 1
ATOM 1580 C CA . LEU B 2 157 ? 25.255 39.793 16.764 1.00 32.70 423 LEU B CA 1
ATOM 1581 C C . LEU B 2 157 ? 24.043 39.062 17.324 1.00 35.26 423 LEU B C 1
ATOM 1582 O O . LEU B 2 157 ? 23.253 39.643 18.067 1.00 40.37 423 LEU B O 1
#

Secondary structure (DSSP, 8-state):
--HHHHHHHHHHTTTT--TTEEEEEEEEETTTTEEEEEEEESS---HHHHHHHHHHHHHHHHHHTTS-SEEEEEEEE----HHHHHT-TTEEEE-----/--SSB-HHHHGGGBTTSTT--TTS-EE-TT--HHHHHHHHHTTSS-EEEE-GGG-EEEE-SS--EE-TTT--EESEEEEEEETTEEEEEEPPHHHHHS---

Radius of gyration: 17.0 Å; Cα contacts (8 Å, |Δi|>4): 410; chains: 2; bounding box: 36×41×52 Å

B-factor: mean 20.95, std 7.15, range [10.0, 48.11]